Protein AF-0000000087543554 (afdb_homodimer)

InterPro domains:
  IPR032710 NTF2-like domain superfamily [SSF54427] (3-116)
  IPR037401 SnoaL-like domain [PF12680] (12-106)

Radius of gyration: 19.22 Å; Cα contacts (8 Å, |Δi|>4): 537; chains: 2; bounding box: 54×47×34 Å

pLDDT: mean 86.92, std 16.62, range [42.28, 98.75]

Solvent-accessible surface area (backbone atoms only — not comparable to full-atom values): 14407 Å² total; per-residue (Å²): 117,35,71,63,50,46,50,48,52,56,55,57,54,66,57,45,69,89,45,56,72,56,49,64,71,50,33,32,67,73,18,39,39,35,42,85,86,46,78,37,66,25,43,68,51,43,49,53,51,49,44,32,43,43,73,55,40,41,77,76,44,63,46,74,77,44,39,42,42,55,46,95,44,31,32,38,36,32,35,38,40,34,30,24,27,74,88,35,56,83,44,39,79,44,77,44,60,35,37,31,44,38,32,35,81,93,30,31,39,34,39,39,44,26,29,43,57,24,71,64,48,51,58,62,38,82,70,24,68,56,48,50,53,45,46,54,54,58,56,82,116,34,70,63,49,46,49,50,52,54,56,58,55,66,57,45,69,88,46,57,72,56,48,64,71,52,31,32,66,72,18,39,39,34,43,83,87,46,79,39,66,25,45,68,52,43,48,51,50,49,42,31,42,44,73,52,38,39,77,75,42,64,47,74,77,42,39,43,43,56,47,94,44,32,32,38,36,33,36,38,39,33,30,24,27,74,87,34,56,83,42,38,80,43,78,44,61,35,38,32,44,38,32,34,80,93,30,30,38,35,39,40,45,26,29,43,56,24,71,63,48,52,60,62,39,81,70,26,67,56,48,50,52,45,45,54,56,58,58,82

Secondary structure (DSSP, 8-state):
--HHHHHHHHHHHT--GGGGGGHHHHEEEEEEEE-SS-EEESHHHHHHHHHHHHHH-EEEEEEEEEEEEEETTEEEEEEEEEEE-TTSGGG-EEEEEEEEEEEESSSEEEEEEEE-THHHHHTTSTTHHHHHHHHHHHH-/--HHHHHHHHHHHT--GGGGGGHHHHEEEEEEEE-SS-EEESHHHHHHHHHHHHHH-EEEEEEEEEEEEEETTEEEEEEEEEEE-TTSGGG-EEEEEEEEEEEESSSEEEEEEEE-THHHHHTT-TTHHHHHHHHHHHH-

Nearest PDB structures (foldseek):
  3dxo-assembly1_A  TM=6.573E-01  e=1.709E-06  Agrobacterium fabrum str. C58
  3ef8-assembly1_A  TM=7.186E-01  e=4.560E-04  Novosphingobium aromaticivorans DSM 12444
  8pyh-assembly1_A  TM=6.734E-01  e=7.492E-04  Crinalium epipsammum PCC 9333
  1tp6-assembly1_A  TM=6.471E-01  e=3.557E-04  Pseudomonas aeruginosa PAO1
  3fsd-assembly1_A-2  TM=6.210E-01  e=1.679E-03  Rhodospirillum rubrum ATCC 11170

Foldseek 3Di:
DDPVQVVLLVLVQPDALVPLVCLVQAEPQQAFEDEPVDTDGGSVRVSVVRNVVRVFKAPWGKDWPDWADPDVFKTKIWIKIWIFGCLFLVRDIDIKTWMWIFGGDSHTRYIYIYTDCVSRVQGNPVVSVVVVVVVVVVVD/DDPVQVVLLVLVQPDALVPLVCLVQAEPQQAFEDEPVDTDGGSVRVSVVRNVVRVFKAPWGKDWPDWADPDVFKTKIWIKIWIFGCLWLVRDIDIKTWMWIFGGDSHTRYIYIYTDCVSRVQGNPVCSVVVVVVVVVVVD

Sequence (280 aa):
MSAYLQKFAEDFATLTGDNLDALEKLYSEDIIFRDPLHQIRGLTDLRAYFFELYANADDIRYAFASADEVRPGEGYLRWTLQFRHPRLARGQHITLQGCSHLQWRDRVHFHQDYFDAGALLYEHIPVMGGAIRWLKGRLAMSAYLQKFAEDFATLTGDNLDALEKLYSEDIIFRDPLHQIRGLTDLRAYFFELYANADDIRYAFASADEVRPGEGYLRWTLQFRHPRLARGQHITLQGCSHLQWRDRVHFHQDYFDAGALLYEHIPVMGGAIRWLKGRLA

Structure (mmCIF, N/CA/C/O backbone):
data_AF-0000000087543554-model_v1
#
loop_
_entity.id
_entity.type
_entity.pdbx_description
1 polymer 'SnoaL-like domain-containing protein'
#
loop_
_atom_site.group_PDB
_atom_site.id
_atom_site.type_symbol
_atom_site.label_atom_id
_atom_site.label_alt_id
_atom_site.label_comp_id
_atom_site.label_asym_id
_atom_site.label_entity_id
_atom_site.label_seq_id
_atom_site.pdbx_PDB_ins_code
_atom_site.Cartn_x
_atom_site.Cartn_y
_atom_site.Cartn_z
_atom_site.occupancy
_atom_site.B_iso_or_equiv
_atom_site.auth_seq_id
_atom_site.auth_comp_id
_atom_site.auth_asym_id
_atom_site.auth_atom_id
_atom_site.pdbx_PDB_model_num
ATOM 1 N N . MET A 1 1 ? 10.875 -17.734 -3.164 1 63.28 1 MET A N 1
ATOM 2 C CA . MET A 1 1 ? 11.688 -16.656 -2.611 1 63.28 1 MET A CA 1
ATOM 3 C C . MET A 1 1 ? 12.906 -16.375 -3.488 1 63.28 1 MET A C 1
ATOM 5 O O . MET A 1 1 ? 13.562 -17.312 -3.949 1 63.28 1 MET A O 1
ATOM 9 N N . SER A 1 2 ? 12.938 -15.141 -4.066 1 81.19 2 SER A N 1
ATOM 10 C CA . SER A 1 2 ? 14.031 -14.812 -4.973 1 81.19 2 SER A CA 1
ATOM 11 C C . SER A 1 2 ? 15.281 -14.391 -4.199 1 81.19 2 SER A C 1
ATOM 13 O O . SER A 1 2 ? 15.188 -13.625 -3.24 1 81.19 2 SER A O 1
ATOM 15 N N . ALA A 1 3 ? 16.391 -15.039 -4.523 1 89.19 3 ALA A N 1
ATOM 16 C CA . ALA A 1 3 ? 17.688 -14.703 -3.92 1 89.19 3 ALA A CA 1
ATOM 17 C C . ALA A 1 3 ? 18.016 -13.219 -4.109 1 89.19 3 ALA A C 1
ATOM 19 O O . ALA A 1 3 ? 18.547 -12.578 -3.203 1 89.19 3 ALA A O 1
ATOM 20 N N . TYR A 1 4 ? 17.656 -12.734 -5.195 1 94.62 4 TYR A N 1
ATOM 21 C CA . TYR A 1 4 ? 17.938 -11.336 -5.477 1 94.62 4 TYR A CA 1
ATOM 22 C C . TYR A 1 4 ? 17.156 -10.422 -4.547 1 94.62 4 TYR A C 1
ATOM 24 O O . TYR A 1 4 ? 17.734 -9.516 -3.93 1 94.62 4 TYR A O 1
ATOM 32 N N . LEU A 1 5 ? 15.859 -10.609 -4.441 1 95 5 LEU A N 1
ATOM 33 C CA . LEU A 1 5 ? 15.008 -9.758 -3.629 1 95 5 LEU A CA 1
ATOM 34 C C . LEU A 1 5 ? 15.398 -9.836 -2.156 1 95 5 LEU A C 1
ATOM 36 O O . LEU A 1 5 ? 15.328 -8.836 -1.438 1 95 5 LEU A O 1
ATOM 40 N N . GLN A 1 6 ? 15.727 -11.023 -1.75 1 95.38 6 GLN A N 1
ATOM 41 C CA . GLN A 1 6 ? 16.172 -11.18 -0.369 1 95.38 6 GLN A CA 1
ATOM 42 C C . GLN A 1 6 ? 17.422 -10.367 -0.096 1 95.38 6 GLN A C 1
ATOM 44 O O . GLN A 1 6 ? 17.516 -9.672 0.917 1 95.38 6 GLN A O 1
ATOM 49 N N . LYS A 1 7 ? 18.344 -10.453 -1.002 1 96.25 7 LYS A N 1
ATOM 50 C CA . LYS A 1 7 ? 19.578 -9.688 -0.86 1 96.25 7 LYS A CA 1
ATOM 51 C C . LYS A 1 7 ? 19.312 -8.188 -0.936 1 96.25 7 LYS A C 1
ATOM 53 O O . LYS A 1 7 ? 19.891 -7.41 -0.174 1 96.25 7 LYS A O 1
ATOM 58 N N . PHE A 1 8 ? 18.484 -7.824 -1.898 1 97.56 8 PHE A N 1
ATOM 59 C CA . PHE A 1 8 ? 18.094 -6.422 -2.01 1 97.56 8 PHE A CA 1
ATOM 60 C C . PHE A 1 8 ? 17.516 -5.914 -0.694 1 97.56 8 PHE A C 1
ATOM 62 O O . PHE A 1 8 ? 17.922 -4.863 -0.196 1 97.56 8 PHE A O 1
ATOM 69 N N . ALA A 1 9 ? 16.531 -6.672 -0.11 1 97.38 9 ALA A N 1
ATOM 70 C CA . ALA A 1 9 ? 15.883 -6.301 1.141 1 97.38 9 ALA A CA 1
ATOM 71 C C . ALA A 1 9 ? 16.891 -6.172 2.275 1 97.38 9 ALA A C 1
ATOM 73 O O . ALA A 1 9 ? 16.844 -5.219 3.057 1 97.38 9 ALA A O 1
ATOM 74 N N . GLU A 1 10 ? 17.781 -7.094 2.363 1 96.56 10 GLU A N 1
ATOM 75 C CA . GLU A 1 10 ? 18.812 -7.086 3.396 1 96.56 10 GLU A CA 1
ATOM 76 C C . GLU A 1 10 ? 19.719 -5.867 3.26 1 96.56 10 GLU A C 1
ATOM 78 O O . GLU A 1 10 ? 20.016 -5.195 4.246 1 96.56 10 GLU A O 1
ATOM 83 N N . ASP A 1 11 ? 20.203 -5.621 2.033 1 97.12 11 ASP A N 1
ATOM 84 C CA . ASP A 1 11 ? 21.047 -4.465 1.779 1 97.12 11 ASP A CA 1
ATOM 85 C C . ASP A 1 11 ? 20.312 -3.162 2.057 1 97.12 11 ASP A C 1
ATOM 87 O O . ASP A 1 11 ? 20.859 -2.236 2.648 1 97.12 11 ASP A O 1
ATOM 91 N N . PHE A 1 12 ? 19.094 -3.105 1.637 1 97.62 12 PHE A N 1
ATOM 92 C CA . PHE A 1 12 ? 18.281 -1.917 1.859 1 97.62 12 PHE A CA 1
ATOM 93 C C . PHE A 1 12 ? 18.125 -1.643 3.35 1 97.62 12 PHE A C 1
ATOM 95 O O . PHE A 1 12 ? 18.188 -0.491 3.785 1 97.62 12 PHE A O 1
ATOM 102 N N . ALA A 1 13 ? 17.922 -2.666 4.16 1 96.25 13 ALA A N 1
ATOM 103 C CA . ALA A 1 13 ? 17.688 -2.549 5.598 1 96.25 13 ALA A CA 1
ATOM 104 C C . ALA A 1 13 ? 18.938 -2.018 6.309 1 96.25 13 ALA A C 1
ATOM 106 O O . ALA A 1 13 ? 18.859 -1.563 7.453 1 96.25 13 ALA A O 1
ATOM 107 N N . THR A 1 14 ? 20.062 -2.047 5.668 1 95.44 14 THR A N 1
ATOM 108 C CA . THR A 1 14 ? 21.297 -1.594 6.289 1 95.44 14 THR A CA 1
ATOM 109 C C . THR A 1 14 ? 21.609 -0.156 5.883 1 95.44 14 THR A C 1
ATOM 111 O O . THR A 1 14 ? 22.578 0.434 6.371 1 95.44 14 THR A O 1
ATOM 114 N N . LEU A 1 15 ? 20.812 0.355 5.035 1 94.5 15 LEU A N 1
ATOM 115 C CA . LEU A 1 15 ? 21.031 1.728 4.594 1 94.5 15 LEU A CA 1
ATOM 116 C C . LEU A 1 15 ? 20.891 2.701 5.758 1 94.5 15 LEU A C 1
ATOM 118 O O . LEU A 1 15 ? 19.984 2.566 6.582 1 94.5 15 LEU A O 1
ATOM 122 N N . THR A 1 16 ? 21.781 3.643 5.852 1 93.5 16 THR A N 1
ATOM 123 C CA . THR A 1 16 ? 21.766 4.773 6.773 1 93.5 16 THR A CA 1
ATOM 124 C C . THR A 1 16 ? 22.234 6.047 6.074 1 93.5 16 THR A C 1
ATOM 126 O O . THR A 1 16 ? 22.641 6.008 4.914 1 93.5 16 THR A O 1
ATOM 129 N N . GLY A 1 17 ? 22.078 7.137 6.797 1 91.88 17 GLY A N 1
ATOM 130 C CA . GLY A 1 17 ? 22.531 8.398 6.242 1 91.88 17 GLY A CA 1
ATOM 131 C C . GLY A 1 17 ? 24.016 8.406 5.918 1 91.88 17 GLY A C 1
ATOM 132 O O . GLY A 1 17 ? 24.469 9.164 5.055 1 91.88 17 GLY A O 1
ATOM 133 N N . ASP A 1 18 ? 24.812 7.527 6.492 1 93.62 18 ASP A N 1
ATOM 134 C CA . ASP A 1 18 ? 26.266 7.535 6.383 1 93.62 18 ASP A CA 1
ATOM 135 C C . ASP A 1 18 ? 26.734 6.617 5.262 1 93.62 18 ASP A C 1
ATOM 137 O O . ASP A 1 18 ? 27.922 6.574 4.945 1 93.62 18 ASP A O 1
ATOM 141 N N . ASN A 1 19 ? 25.891 5.898 4.691 1 95.88 19 ASN A N 1
ATOM 142 C CA . ASN A 1 19 ? 26.312 4.957 3.666 1 95.88 19 ASN A CA 1
ATOM 143 C C . ASN A 1 19 ? 25.406 5 2.443 1 95.88 19 ASN A C 1
ATOM 145 O O . ASN A 1 19 ? 25.109 3.965 1.846 1 95.88 19 ASN A O 1
ATOM 149 N N . LEU A 1 20 ? 24.953 6.121 2.018 1 95.5 20 LEU A N 1
ATOM 150 C CA . LEU A 1 20 ? 24 6.277 0.929 1 95.5 20 LEU A CA 1
ATOM 151 C C . LEU A 1 20 ? 24.641 5.941 -0.413 1 95.5 20 LEU A C 1
ATOM 153 O O . LEU A 1 20 ? 23.938 5.777 -1.416 1 95.5 20 LEU A O 1
ATOM 157 N N . ASP A 1 21 ? 25.938 5.824 -0.48 1 95.19 21 ASP A N 1
ATOM 158 C CA . ASP A 1 21 ? 26.594 5.363 -1.694 1 95.19 21 ASP A CA 1
ATOM 159 C C . ASP A 1 21 ? 26.141 3.963 -2.08 1 95.19 21 ASP A C 1
ATOM 161 O O . ASP A 1 21 ? 26.203 3.58 -3.25 1 95.19 21 ASP A O 1
ATOM 165 N N . ALA A 1 22 ? 25.703 3.248 -1.084 1 96.19 22 ALA A N 1
ATOM 166 C CA . ALA A 1 22 ? 25.203 1.896 -1.32 1 96.19 22 ALA A CA 1
ATOM 167 C C . ALA A 1 22 ? 24 1.911 -2.258 1 96.19 22 ALA A C 1
ATOM 169 O O . ALA A 1 22 ? 23.672 0.889 -2.859 1 96.19 22 ALA A O 1
ATOM 170 N N . LEU A 1 23 ? 23.281 3.045 -2.426 1 97.56 23 LEU A N 1
ATOM 171 C CA . LEU A 1 23 ? 22.141 3.17 -3.328 1 97.56 23 LEU A CA 1
ATOM 172 C C . LEU A 1 23 ? 22.547 2.846 -4.762 1 97.56 23 LEU A C 1
ATOM 174 O O . LEU A 1 23 ? 21.75 2.322 -5.535 1 97.56 23 LEU A O 1
ATOM 178 N N . GLU A 1 24 ? 23.781 3.117 -5.086 1 96.81 24 GLU A N 1
ATOM 179 C CA . GLU A 1 24 ? 24.281 2.873 -6.434 1 96.81 24 GLU A CA 1
ATOM 180 C C . GLU A 1 24 ? 24.328 1.379 -6.746 1 96.81 24 GLU A C 1
ATOM 182 O O . GLU A 1 24 ? 24.266 0.978 -7.906 1 96.81 24 GLU A O 1
ATOM 187 N N . LYS A 1 25 ? 24.469 0.597 -5.75 1 97 25 LYS A N 1
ATOM 188 C CA . LYS A 1 25 ? 24.5 -0.854 -5.918 1 97 25 LYS A CA 1
ATOM 189 C C . LYS A 1 25 ? 23.078 -1.419 -5.992 1 97 25 LYS A C 1
ATOM 191 O O . LYS A 1 25 ? 22.859 -2.479 -6.582 1 97 25 LYS A O 1
ATOM 196 N N . LEU A 1 26 ? 22.172 -0.728 -5.453 1 98 26 LEU A N 1
ATOM 197 C CA . LEU A 1 26 ? 20.797 -1.21 -5.348 1 98 26 LEU A CA 1
ATOM 198 C C . LEU A 1 26 ? 19.984 -0.773 -6.551 1 98 26 LEU A C 1
ATOM 200 O O . LEU A 1 26 ? 19.156 -1.539 -7.055 1 98 26 LEU A O 1
ATOM 204 N N . TYR A 1 27 ? 20.266 0.452 -7.031 1 98.62 27 TYR A N 1
ATOM 205 C CA . TYR A 1 27 ? 19.406 1.053 -8.031 1 98.62 27 TYR A CA 1
ATOM 206 C C . TYR A 1 27 ? 20.188 1.422 -9.289 1 98.62 27 TYR A C 1
ATOM 208 O O . TYR A 1 27 ? 21.359 1.783 -9.211 1 98.62 27 TYR A O 1
ATOM 216 N N . SER A 1 28 ? 19.484 1.345 -10.414 1 98.31 28 SER A N 1
ATOM 217 C CA . SER A 1 28 ? 20.047 1.841 -11.664 1 98.31 28 SER A CA 1
ATOM 218 C C . SER A 1 28 ? 20 3.365 -11.719 1 98.31 28 SER A C 1
ATOM 220 O O . SER A 1 28 ? 19.266 4 -10.977 1 98.31 28 SER A O 1
ATOM 222 N N . GLU A 1 29 ? 20.672 3.939 -12.656 1 97.69 29 GLU A N 1
ATOM 223 C CA . GLU A 1 29 ? 20.766 5.391 -12.797 1 97.69 29 GLU A CA 1
ATOM 224 C C . GLU A 1 29 ? 19.422 5.996 -13.18 1 97.69 29 GLU A C 1
ATOM 226 O O .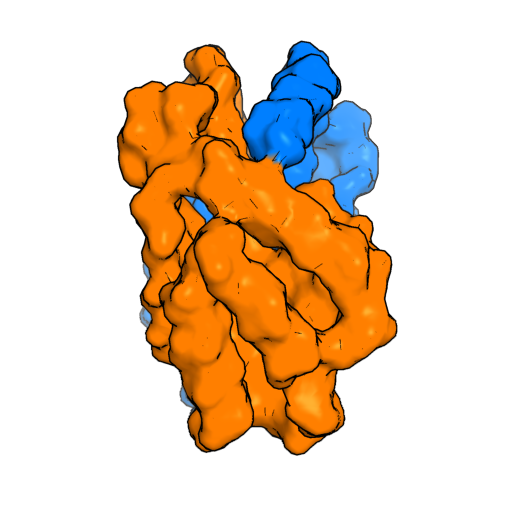 GLU A 1 29 ? 19.109 7.125 -12.789 1 97.69 29 GLU A O 1
ATOM 231 N N . ASP A 1 30 ? 18.641 5.211 -13.898 1 97.81 30 ASP A N 1
ATOM 232 C CA . ASP A 1 30 ? 17.375 5.715 -14.414 1 97.81 30 ASP A CA 1
ATOM 233 C C . ASP A 1 30 ? 16.219 5.277 -13.523 1 97.81 30 ASP A C 1
ATOM 235 O O . ASP A 1 30 ? 15.086 5.141 -14 1 97.81 30 ASP A O 1
ATOM 239 N N . ILE A 1 31 ? 16.453 5.008 -12.266 1 98.62 31 ILE A N 1
ATOM 240 C CA . ILE A 1 31 ? 15.445 4.535 -11.32 1 98.62 31 ILE A CA 1
ATOM 241 C C . ILE A 1 31 ? 14.258 5.496 -11.297 1 98.62 31 ILE A C 1
ATOM 243 O O . ILE A 1 31 ? 14.438 6.715 -11.32 1 98.62 31 ILE A O 1
ATOM 247 N N . ILE A 1 32 ? 13.109 4.953 -11.406 1 98.75 32 ILE A N 1
ATOM 248 C CA . ILE A 1 32 ? 11.867 5.645 -11.078 1 98.75 32 ILE A CA 1
ATOM 249 C C . ILE A 1 32 ? 11.344 5.152 -9.734 1 98.75 32 ILE A C 1
ATOM 251 O O . ILE A 1 32 ? 10.992 3.979 -9.586 1 98.75 32 ILE A O 1
ATOM 255 N N . PHE A 1 33 ? 11.328 6.047 -8.727 1 98.44 33 PHE A N 1
ATOM 256 C CA . PHE A 1 33 ? 10.875 5.742 -7.379 1 98.44 33 PHE A CA 1
ATOM 257 C C . PHE A 1 33 ? 9.602 6.504 -7.051 1 98.44 33 PHE A C 1
ATOM 259 O O . PHE A 1 33 ? 9.539 7.727 -7.215 1 98.44 33 PHE A O 1
ATOM 266 N N . ARG A 1 34 ? 8.594 5.688 -6.594 1 97.69 34 ARG A N 1
ATOM 267 C CA . ARG A 1 34 ? 7.328 6.312 -6.23 1 97.69 34 ARG A CA 1
ATOM 268 C C . ARG A 1 34 ? 6.859 5.844 -4.855 1 97.69 34 ARG A C 1
ATOM 270 O O . ARG A 1 34 ? 6.977 4.66 -4.527 1 97.69 34 ARG A O 1
ATOM 277 N N . ASP A 1 35 ? 6.461 6.758 -4.066 1 94.25 35 ASP A N 1
ATOM 278 C CA . ASP A 1 35 ? 5.715 6.469 -2.848 1 94.25 35 ASP A CA 1
ATOM 279 C C . ASP A 1 35 ? 4.496 7.383 -2.721 1 94.25 35 ASP A C 1
ATOM 281 O O . ASP A 1 35 ? 4.227 8.195 -3.609 1 94.25 35 ASP A O 1
ATOM 285 N N . PRO A 1 36 ? 3.654 7.207 -1.747 1 89.88 36 PRO A N 1
ATOM 286 C CA . PRO A 1 36 ? 2.416 7.988 -1.689 1 89.88 36 PRO A CA 1
ATOM 287 C C . PRO A 1 36 ? 2.668 9.492 -1.708 1 89.88 36 PRO A C 1
ATOM 289 O O . PRO A 1 36 ? 1.815 10.258 -2.166 1 89.88 36 PRO A O 1
ATOM 292 N N . LEU A 1 37 ? 3.84 9.922 -1.406 1 85.19 37 LEU A N 1
ATOM 293 C CA . LEU A 1 37 ? 4.07 11.352 -1.198 1 85.19 37 LEU A CA 1
ATOM 294 C C . LEU A 1 37 ? 5.066 11.891 -2.217 1 85.19 37 LEU A C 1
ATOM 296 O O . LEU A 1 37 ? 5.168 13.109 -2.408 1 85.19 37 LEU A O 1
ATOM 300 N N . HIS A 1 38 ? 5.746 10.977 -2.875 1 90.94 38 HIS A N 1
ATOM 301 C CA . HIS A 1 38 ? 6.844 11.438 -3.721 1 90.94 38 HIS A CA 1
ATOM 302 C C . HIS A 1 38 ? 6.91 10.641 -5.02 1 90.94 38 HIS A C 1
ATOM 304 O O . HIS A 1 38 ? 6.543 9.461 -5.051 1 90.94 38 HIS A O 1
ATOM 310 N N . GLN A 1 39 ? 7.301 11.312 -6.043 1 95.62 39 GLN A N 1
ATOM 311 C CA . GLN A 1 39 ? 7.777 10.734 -7.293 1 95.62 39 GLN A CA 1
ATOM 312 C C . GLN A 1 39 ? 9.172 11.242 -7.641 1 95.62 39 GLN A C 1
ATOM 314 O O . GLN A 1 39 ? 9.367 12.445 -7.852 1 95.62 39 GLN A O 1
ATOM 319 N N . ILE A 1 40 ? 10.125 10.32 -7.68 1 97.69 40 ILE A N 1
ATOM 320 C CA . ILE A 1 40 ? 11.531 10.672 -7.832 1 97.69 40 ILE A CA 1
ATOM 321 C C . ILE A 1 40 ? 12.109 9.961 -9.055 1 97.69 40 ILE A C 1
ATOM 323 O O . ILE A 1 40 ? 11.883 8.766 -9.25 1 97.69 40 ILE A O 1
ATOM 327 N N . ARG A 1 41 ? 12.789 10.758 -9.844 1 98.25 41 ARG A N 1
ATOM 328 C CA . ARG A 1 41 ? 13.43 10.195 -11.023 1 98.25 41 ARG A CA 1
ATOM 329 C C . ARG A 1 41 ? 14.945 10.383 -10.969 1 98.25 41 ARG A C 1
ATOM 331 O O . ARG A 1 41 ? 15.43 11.5 -10.789 1 98.25 41 ARG A O 1
ATOM 338 N N . GLY A 1 42 ? 15.57 9.234 -11.156 1 98.38 42 GLY A N 1
ATOM 339 C CA . GLY A 1 42 ? 17.031 9.289 -11.219 1 98.38 42 GLY A CA 1
ATOM 340 C C . GLY A 1 42 ? 17.688 9.055 -9.875 1 98.38 42 GLY A C 1
ATOM 341 O O . GLY A 1 42 ? 17.141 9.406 -8.836 1 98.38 42 GLY A O 1
ATOM 342 N N . LEU A 1 43 ? 18.922 8.484 -9.992 1 98.19 43 LEU A N 1
ATOM 343 C CA . LEU A 1 43 ? 19.641 8.086 -8.789 1 98.19 43 LEU A CA 1
ATOM 344 C C . LEU A 1 43 ? 20.078 9.305 -7.98 1 98.19 43 LEU A C 1
ATOM 346 O O . LEU A 1 43 ? 20.078 9.266 -6.75 1 98.19 43 LEU A O 1
ATOM 350 N N . THR A 1 44 ? 20.406 10.375 -8.57 1 98 44 THR A N 1
ATOM 351 C CA . THR A 1 44 ? 20.844 11.586 -7.891 1 98 44 THR A CA 1
ATOM 352 C C . THR A 1 44 ? 19.734 12.133 -7 1 98 44 THR A C 1
ATOM 354 O O . THR A 1 44 ? 19.953 12.391 -5.812 1 98 44 THR A O 1
ATOM 357 N N . ASP A 1 45 ? 18.578 12.234 -7.555 1 98 45 ASP A N 1
ATOM 358 C CA . ASP A 1 45 ? 17.453 12.758 -6.793 1 98 45 ASP A CA 1
ATOM 359 C C . ASP A 1 45 ? 17.031 11.773 -5.699 1 98 45 ASP A C 1
ATOM 361 O O . ASP A 1 45 ? 16.594 12.188 -4.621 1 98 45 ASP A O 1
ATOM 365 N N . LEU A 1 46 ? 17.156 10.5 -6.008 1 98 46 LEU A N 1
ATOM 366 C CA . LEU A 1 46 ? 16.844 9.5 -5 1 98 46 LEU A CA 1
ATOM 367 C C . LEU A 1 46 ? 17.781 9.602 -3.809 1 98 46 LEU A C 1
ATOM 369 O O . LEU A 1 46 ? 17.359 9.516 -2.656 1 98 46 LEU A O 1
ATOM 373 N N . ARG A 1 47 ? 19 9.797 -4.129 1 97.38 47 ARG A N 1
ATOM 374 C CA . ARG A 1 47 ? 19.984 9.969 -3.064 1 97.38 47 ARG A CA 1
ATOM 375 C C . ARG A 1 47 ? 19.656 11.18 -2.199 1 97.38 47 ARG A C 1
ATOM 377 O O . ARG A 1 47 ? 19.734 11.109 -0.971 1 97.38 47 ARG A O 1
ATOM 384 N N . ALA A 1 48 ? 19.297 12.242 -2.83 1 96.62 48 ALA A N 1
ATOM 385 C CA . ALA A 1 48 ? 18.922 13.453 -2.098 1 96.62 48 ALA A CA 1
ATOM 386 C C . ALA A 1 48 ? 17.719 13.195 -1.2 1 96.62 48 ALA A C 1
ATOM 388 O O . ALA A 1 48 ? 17.672 13.672 -0.065 1 96.62 48 ALA A O 1
ATOM 389 N N . TYR A 1 49 ? 16.828 12.484 -1.707 1 95.81 49 TYR A N 1
ATOM 390 C CA . TYR A 1 49 ? 15.617 12.133 -0.956 1 95.81 49 TYR A CA 1
ATOM 391 C C . TYR A 1 49 ? 15.969 11.336 0.292 1 95.81 49 TYR A C 1
ATOM 393 O O . TYR A 1 49 ? 15.516 11.656 1.393 1 95.81 49 TYR A O 1
ATOM 401 N N . PHE A 1 50 ? 16.781 10.289 0.132 1 96.19 50 PHE A N 1
ATOM 402 C CA . PHE A 1 50 ? 17.141 9.461 1.272 1 96.19 50 PHE A CA 1
ATOM 403 C C . PHE A 1 50 ? 18.016 10.234 2.248 1 96.19 50 PHE A C 1
ATOM 405 O O . PHE A 1 50 ? 17.938 10.023 3.461 1 96.19 50 PHE A O 1
ATOM 412 N N . PHE A 1 51 ? 18.797 11.094 1.716 1 95.31 51 PHE A N 1
ATOM 413 C CA . PHE A 1 51 ? 19.609 11.945 2.578 1 95.31 51 PHE A CA 1
ATOM 414 C C . PHE A 1 51 ? 18.719 12.773 3.508 1 95.31 51 PHE A C 1
ATOM 416 O O . PHE A 1 51 ? 18.969 12.82 4.715 1 95.31 51 PHE A O 1
ATOM 423 N N . GLU A 1 52 ? 17.75 13.391 2.973 1 92.69 52 GLU A N 1
ATOM 424 C CA . GLU A 1 52 ? 16.828 14.195 3.768 1 92.69 52 GLU A CA 1
ATOM 425 C C . GLU A 1 52 ? 16.062 13.328 4.766 1 92.69 52 GLU A C 1
ATOM 427 O O . GLU A 1 52 ? 15.852 13.727 5.91 1 92.69 52 GLU A O 1
ATOM 432 N N . LEU A 1 53 ? 15.672 12.148 4.297 1 91 53 LEU A N 1
ATOM 433 C CA . LEU A 1 53 ? 14.938 11.227 5.152 1 91 53 LEU A CA 1
ATOM 434 C C . LEU A 1 53 ? 15.75 10.867 6.391 1 91 53 LEU A C 1
ATOM 436 O O . LEU A 1 53 ? 15.258 10.984 7.516 1 91 53 LEU A O 1
ATOM 440 N N . TYR A 1 54 ? 16.984 10.539 6.203 1 93.06 54 TYR A N 1
ATOM 441 C CA . TYR A 1 54 ? 17.828 10.086 7.301 1 93.06 54 TYR A CA 1
ATOM 442 C C . TYR A 1 54 ? 18.297 11.266 8.148 1 93.06 54 TYR A C 1
ATOM 444 O O . TYR A 1 54 ? 18.672 11.094 9.312 1 93.06 54 TYR A O 1
ATOM 452 N N . ALA A 1 55 ? 18.297 12.438 7.566 1 91.31 55 ALA A N 1
ATOM 453 C CA . ALA A 1 55 ? 18.656 13.641 8.312 1 91.31 55 ALA A CA 1
ATOM 454 C C . ALA A 1 55 ? 17.547 14.047 9.273 1 91.31 55 ALA A C 1
ATOM 456 O O . ALA A 1 55 ? 17.812 14.625 10.328 1 91.31 55 ALA A O 1
ATOM 457 N N . ASN A 1 56 ? 16.359 13.711 8.945 1 88 56 ASN A N 1
ATOM 458 C CA . ASN A 1 56 ? 15.227 14.258 9.68 1 88 56 ASN A CA 1
ATOM 459 C C . ASN A 1 56 ? 14.562 13.211 10.562 1 88 56 ASN A C 1
ATOM 461 O O . ASN A 1 56 ? 13.812 13.547 11.484 1 88 56 ASN A O 1
ATOM 465 N N . ALA A 1 57 ? 14.781 11.961 10.281 1 88.06 57 ALA A N 1
ATOM 466 C CA . ALA A 1 57 ? 14.172 10.875 11.047 1 88.06 57 ALA A CA 1
ATOM 467 C C . ALA A 1 57 ? 15.219 10.117 11.844 1 88.06 57 ALA A C 1
ATOM 469 O O . ALA A 1 57 ? 16.359 9.984 11.414 1 88.06 57 ALA A O 1
ATOM 470 N N . ASP A 1 58 ? 14.727 9.617 12.977 1 90.94 58 ASP A N 1
ATOM 471 C CA . ASP A 1 58 ? 15.617 8.867 13.859 1 90.94 58 ASP A CA 1
ATOM 472 C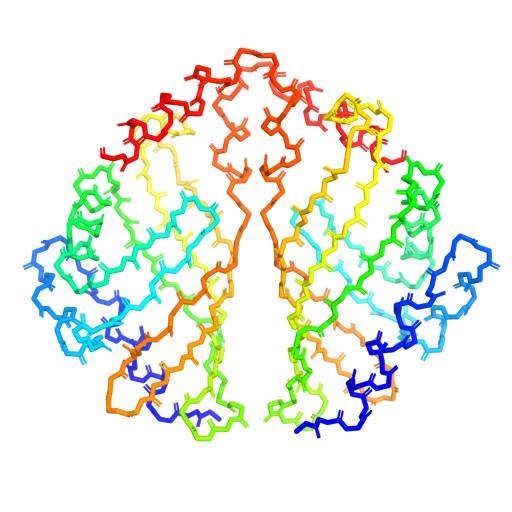 C . ASP A 1 58 ? 15.164 7.418 14 1 90.94 58 ASP A C 1
ATOM 474 O O . ASP A 1 58 ? 13.984 7.109 13.836 1 90.94 58 ASP A O 1
ATOM 478 N N . ASP A 1 59 ? 16.156 6.512 14.219 1 93.31 59 ASP A N 1
ATOM 479 C CA . ASP A 1 59 ? 15.906 5.117 14.57 1 93.31 59 ASP A CA 1
ATOM 480 C C . ASP A 1 59 ? 15.094 4.414 13.484 1 93.31 59 ASP A C 1
ATOM 482 O O . ASP A 1 59 ? 14.109 3.727 13.781 1 93.31 59 ASP A O 1
ATOM 486 N N . ILE A 1 60 ? 15.469 4.688 12.281 1 94.69 60 ILE A N 1
ATOM 487 C CA . ILE A 1 60 ? 14.789 4.059 11.148 1 94.69 60 ILE A CA 1
ATOM 488 C C . ILE A 1 60 ? 15.148 2.578 11.086 1 94.69 60 ILE A C 1
ATOM 490 O O . ILE A 1 60 ? 16.328 2.227 10.992 1 94.69 60 ILE A O 1
ATOM 494 N N . ARG A 1 61 ? 14.148 1.729 11.148 1 95.81 61 ARG A N 1
ATOM 495 C CA . ARG A 1 61 ? 14.352 0.284 11.094 1 95.81 61 ARG A CA 1
ATOM 496 C C . ARG A 1 61 ? 13.328 -0.38 10.18 1 95.81 61 ARG A C 1
ATOM 498 O O . ARG A 1 61 ? 12.125 -0.143 10.312 1 95.81 61 ARG A O 1
ATOM 505 N N . TYR A 1 62 ? 13.852 -1.22 9.297 1 96.56 62 TYR A N 1
ATOM 506 C CA . TYR A 1 62 ? 12.992 -1.992 8.398 1 96.56 62 TYR A CA 1
ATOM 507 C C . TYR A 1 62 ? 12.938 -3.453 8.828 1 96.56 62 TYR A C 1
ATOM 509 O O . TYR A 1 62 ? 13.969 -4.055 9.133 1 96.56 62 TYR A O 1
ATOM 517 N N . ALA A 1 63 ? 11.812 -3.994 8.906 1 96.44 63 ALA A N 1
ATOM 518 C CA . ALA A 1 63 ? 11.602 -5.438 9.008 1 96.44 63 ALA A CA 1
ATOM 519 C C . ALA A 1 63 ? 10.836 -5.973 7.805 1 96.44 63 ALA A C 1
ATOM 521 O O . ALA A 1 63 ? 9.688 -5.586 7.566 1 96.44 63 ALA A O 1
ATOM 522 N N . PHE A 1 64 ? 11.453 -6.855 7.043 1 96.81 64 PHE A N 1
ATOM 523 C CA . PHE A 1 64 ? 10.82 -7.402 5.848 1 96.81 64 PHE A CA 1
ATOM 524 C C . PHE A 1 64 ? 10.102 -8.703 6.168 1 96.81 64 PHE A C 1
ATOM 526 O O . PHE A 1 64 ? 10.703 -9.641 6.703 1 96.81 64 PHE A O 1
ATOM 533 N N . ALA A 1 65 ? 8.898 -8.734 5.891 1 95.19 65 ALA A N 1
ATOM 534 C CA . ALA A 1 65 ? 8.062 -9.906 6.156 1 95.19 65 ALA A CA 1
ATOM 535 C C . ALA A 1 65 ? 8.133 -10.906 5.008 1 95.19 65 ALA A C 1
ATOM 537 O O . ALA A 1 65 ? 7.992 -12.109 5.215 1 95.19 65 ALA A O 1
ATOM 538 N N . SER A 1 66 ? 8.281 -10.391 3.814 1 95.38 66 SER A N 1
ATOM 539 C CA . SER A 1 66 ? 8.367 -11.289 2.662 1 95.38 66 SER A CA 1
ATOM 540 C C . SER A 1 66 ? 9.07 -10.609 1.49 1 95.38 66 SER A C 1
ATOM 542 O O . SER A 1 66 ? 9.047 -9.391 1.362 1 95.38 66 SER A O 1
ATOM 544 N N . ALA A 1 67 ? 9.734 -11.414 0.721 1 96.56 67 ALA A N 1
ATOM 545 C CA . ALA A 1 67 ? 10.352 -11.07 -0.56 1 96.56 67 ALA A CA 1
ATOM 546 C C . ALA A 1 67 ? 9.922 -12.047 -1.65 1 96.56 67 ALA A C 1
ATOM 548 O O . ALA A 1 67 ? 10.469 -13.148 -1.763 1 96.56 67 ALA A O 1
ATOM 549 N N . ASP A 1 68 ? 8.992 -11.57 -2.438 1 96.25 68 ASP A N 1
ATOM 550 C CA . ASP A 1 68 ? 8.312 -12.484 -3.344 1 96.25 68 ASP A CA 1
ATOM 551 C C . ASP A 1 68 ? 8.578 -12.117 -4.801 1 96.25 68 ASP A C 1
ATOM 553 O O . ASP A 1 68 ? 8.109 -11.086 -5.281 1 96.25 68 ASP A O 1
ATOM 557 N N . GLU A 1 69 ? 9.281 -12.953 -5.449 1 95.44 69 GLU A N 1
ATOM 558 C CA . GLU A 1 69 ? 9.469 -12.766 -6.883 1 95.44 69 GLU A CA 1
ATOM 559 C C . GLU A 1 69 ? 8.336 -13.406 -7.68 1 95.44 69 GLU A C 1
ATOM 561 O O . GLU A 1 69 ? 7.98 -14.562 -7.445 1 95.44 69 GLU A O 1
ATOM 566 N N . VAL A 1 70 ? 7.758 -12.633 -8.562 1 93.81 70 VAL A N 1
ATOM 567 C CA . VAL A 1 70 ? 6.633 -13.133 -9.352 1 93.81 70 VAL A CA 1
ATOM 568 C C . VAL A 1 70 ? 7.141 -13.68 -10.68 1 93.81 70 VAL A C 1
ATOM 570 O O . VAL A 1 70 ? 6.621 -14.68 -11.188 1 93.81 70 VAL A O 1
ATOM 573 N N . ARG A 1 71 ? 8.062 -13.031 -11.289 1 92.38 71 ARG A N 1
ATOM 574 C CA . ARG A 1 71 ? 8.789 -13.398 -12.5 1 92.38 71 ARG A CA 1
ATOM 575 C C . ARG A 1 71 ? 10.188 -12.797 -12.5 1 92.38 71 ARG A C 1
ATOM 577 O O . ARG A 1 71 ? 10.492 -11.914 -11.695 1 92.38 71 ARG A O 1
ATOM 584 N N . PRO A 1 72 ? 11 -13.383 -13.328 1 93.31 72 PRO A N 1
ATOM 585 C CA . PRO A 1 72 ? 12.352 -12.828 -13.328 1 93.31 72 PRO A CA 1
ATOM 586 C C . PRO A 1 72 ? 12.367 -11.305 -13.5 1 93.31 72 PRO A C 1
ATOM 588 O O . PRO A 1 72 ? 11.828 -10.789 -14.477 1 93.31 72 PRO A O 1
ATOM 591 N N . GLY A 1 73 ? 12.844 -10.602 -12.539 1 96.25 73 GLY A N 1
ATOM 592 C CA . GLY A 1 73 ? 13.023 -9.164 -12.641 1 96.25 73 GLY A CA 1
ATOM 593 C C . GLY A 1 73 ? 11.836 -8.383 -12.102 1 96.25 73 GLY A C 1
ATOM 594 O O . GLY A 1 73 ? 11.727 -7.172 -12.336 1 96.25 73 GLY A O 1
ATOM 595 N N . GLU A 1 74 ? 10.93 -9.008 -11.539 1 97 74 GLU A N 1
ATOM 596 C CA . GLU A 1 74 ? 9.766 -8.344 -10.953 1 97 74 GLU A CA 1
ATOM 597 C C . GLU A 1 74 ? 9.312 -9.047 -9.68 1 97 74 GLU A C 1
ATOM 599 O O . GLU A 1 74 ? 9.242 -10.273 -9.625 1 97 74 GLU A O 1
ATOM 604 N N . GLY A 1 75 ? 9.047 -8.219 -8.617 1 97.31 75 GLY A N 1
ATOM 605 C CA . GLY A 1 75 ? 8.633 -8.828 -7.359 1 97.31 75 GLY A CA 1
ATOM 606 C C . GLY A 1 75 ? 8.078 -7.828 -6.367 1 97.31 75 GLY A C 1
ATOM 607 O O . GLY A 1 75 ? 7.879 -6.656 -6.695 1 97.31 75 GLY A O 1
ATOM 608 N N . TYR A 1 76 ? 7.738 -8.383 -5.234 1 98.12 76 TYR A N 1
ATOM 609 C CA . TYR A 1 76 ? 7.102 -7.613 -4.172 1 98.12 76 TYR A CA 1
ATOM 610 C C . TYR A 1 76 ? 7.82 -7.82 -2.842 1 98.12 76 TYR A C 1
ATOM 612 O O . TYR A 1 76 ? 8.281 -8.922 -2.543 1 98.12 76 TYR A O 1
ATOM 620 N N . LEU A 1 77 ? 7.918 -6.781 -2.074 1 98.12 77 LEU A N 1
ATOM 621 C CA . LEU A 1 77 ? 8.398 -6.816 -0.696 1 98.12 77 LEU A CA 1
ATOM 622 C C . LEU A 1 77 ? 7.312 -6.348 0.27 1 98.12 77 LEU A C 1
ATOM 624 O O . LEU A 1 77 ? 6.68 -5.316 0.046 1 98.12 77 LEU A O 1
ATOM 628 N 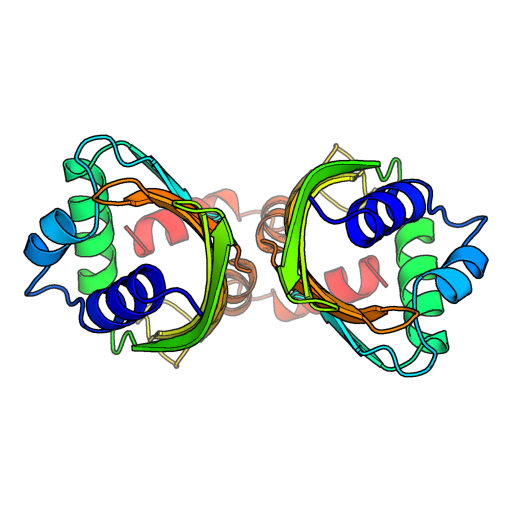N . ARG A 1 78 ? 7.043 -7.102 1.222 1 98 78 ARG A N 1
ATOM 629 C CA . ARG A 1 78 ? 6.211 -6.641 2.33 1 98 78 ARG A CA 1
ATOM 630 C C . ARG A 1 78 ? 7.062 -6.32 3.555 1 98 78 ARG A C 1
ATOM 632 O O . ARG A 1 78 ? 7.965 -7.082 3.908 1 98 78 ARG A O 1
ATOM 639 N N . TRP A 1 79 ? 6.727 -5.18 4.164 1 97.81 79 TRP A N 1
ATOM 640 C CA . TRP A 1 79 ? 7.637 -4.711 5.203 1 97.81 79 TRP A CA 1
ATOM 641 C C . TRP A 1 79 ? 6.891 -3.881 6.246 1 97.81 79 TRP A C 1
ATOM 643 O O . TRP A 1 79 ? 5.77 -3.436 6.004 1 97.81 79 TRP A O 1
ATOM 653 N N . THR A 1 80 ? 7.52 -3.762 7.391 1 96.5 80 THR A N 1
ATOM 654 C CA . THR A 1 80 ? 7.188 -2.807 8.438 1 96.5 80 THR A CA 1
ATOM 655 C C . THR A 1 80 ? 8.344 -1.847 8.688 1 96.5 80 THR A C 1
ATOM 657 O O . THR A 1 80 ? 9.508 -2.266 8.742 1 96.5 80 THR A O 1
ATOM 660 N N . LEU A 1 81 ? 8.047 -0.61 8.703 1 95.25 81 LEU A N 1
ATOM 661 C CA . LEU A 1 81 ? 9.016 0.443 8.984 1 95.25 81 LEU A CA 1
ATOM 662 C C . LEU A 1 81 ? 8.719 1.109 10.328 1 95.25 81 LEU A C 1
ATOM 664 O O . LEU A 1 81 ? 7.574 1.479 10.602 1 95.25 81 LEU A O 1
ATOM 668 N N . GLN A 1 82 ? 9.68 1.181 11.125 1 94 82 GLN A N 1
ATOM 669 C CA . GLN A 1 82 ? 9.594 1.922 12.375 1 94 82 GLN A CA 1
ATOM 670 C C . GLN A 1 82 ? 10.594 3.074 12.398 1 94 82 GLN A C 1
ATOM 672 O O . GLN A 1 82 ? 11.742 2.916 11.984 1 94 82 GLN A O 1
ATOM 677 N N . PHE A 1 83 ? 10.148 4.195 12.883 1 91.88 83 PHE A N 1
ATOM 678 C CA . PHE A 1 83 ? 11.039 5.344 12.977 1 91.88 83 PHE A CA 1
ATOM 679 C C . PHE A 1 83 ? 10.484 6.375 13.953 1 91.88 83 PHE A C 1
ATOM 681 O O . PHE A 1 83 ? 9.375 6.215 14.477 1 91.88 83 PHE A O 1
ATOM 688 N N . ARG A 1 84 ? 11.312 7.355 14.297 1 89.5 84 ARG A N 1
ATOM 689 C CA . ARG A 1 84 ? 10.914 8.5 15.109 1 89.5 84 ARG A CA 1
ATOM 690 C C . ARG A 1 84 ? 11.172 9.812 14.375 1 89.5 84 ARG A C 1
ATOM 692 O O . ARG A 1 84 ? 12.125 9.914 13.594 1 89.5 84 ARG A O 1
ATOM 699 N N . HIS A 1 85 ? 10.328 10.672 14.531 1 82.38 85 HIS A N 1
ATOM 700 C CA . HIS A 1 85 ? 10.477 12.023 14 1 82.38 85 HIS A CA 1
ATOM 701 C C . HIS A 1 85 ? 10.125 13.07 15.047 1 82.38 85 HIS A C 1
ATOM 703 O O . HIS A 1 85 ? 9.062 13 15.672 1 82.38 85 HIS A O 1
ATOM 709 N N . PRO A 1 86 ? 10.984 14 15.25 1 77.12 86 PRO A N 1
ATOM 710 C CA . PRO A 1 86 ? 10.797 14.977 16.328 1 77.12 86 PRO A CA 1
ATOM 711 C C . PRO A 1 86 ? 9.492 15.766 16.188 1 77.12 86 PRO A C 1
ATOM 713 O O . PRO A 1 86 ? 8.891 16.156 17.188 1 77.12 86 PRO A O 1
ATOM 716 N N . ARG A 1 87 ? 9.031 15.984 15 1 74 87 ARG A N 1
ATOM 717 C CA . ARG A 1 87 ? 7.863 16.828 14.773 1 74 87 ARG A CA 1
ATOM 718 C C . ARG A 1 87 ? 6.598 15.992 14.617 1 74 87 ARG A C 1
ATOM 720 O O . ARG A 1 87 ? 5.5 16.531 14.461 1 74 87 ARG A O 1
ATOM 727 N N . LEU A 1 88 ? 6.852 14.711 14.617 1 69.62 88 LEU A N 1
ATOM 728 C CA . LEU A 1 88 ? 5.703 13.828 14.43 1 69.62 88 LEU A CA 1
ATOM 729 C C . LEU A 1 88 ? 5.461 12.992 15.68 1 69.62 88 LEU A C 1
ATOM 731 O O . LEU A 1 88 ? 6.41 12.531 16.328 1 69.62 88 LEU A O 1
ATOM 735 N N . ALA A 1 89 ? 4.148 12.75 16 1 71.81 89 ALA A N 1
ATOM 736 C CA . ALA A 1 89 ? 3.717 11.883 17.094 1 71.81 89 ALA A CA 1
ATOM 737 C C . ALA A 1 89 ? 4.453 12.219 18.375 1 71.81 89 ALA A C 1
ATOM 739 O O . ALA A 1 89 ? 4.84 11.32 19.141 1 71.81 89 ALA A O 1
ATOM 740 N N . ARG A 1 90 ? 4.684 13.469 18.469 1 73.38 90 ARG A N 1
ATOM 741 C CA . ARG A 1 90 ? 5.336 13.953 19.688 1 73.38 90 ARG A CA 1
ATOM 742 C C . ARG A 1 90 ? 6.676 13.266 19.906 1 73.38 90 ARG A C 1
ATOM 744 O O . ARG A 1 90 ? 7.039 12.945 21.047 1 73.38 90 ARG A O 1
ATOM 751 N N . GLY A 1 91 ? 7.27 12.812 18.859 1 76.44 91 GLY A N 1
ATOM 752 C CA . GLY A 1 91 ? 8.602 12.227 18.938 1 76.44 91 GLY A CA 1
ATOM 753 C C . GLY A 1 91 ? 8.578 10.734 19.234 1 76.44 91 GLY A C 1
ATOM 754 O O . GLY A 1 91 ? 9.633 10.125 19.406 1 76.44 91 GLY A O 1
ATOM 755 N N . GLN A 1 92 ? 7.383 10.164 19.344 1 81.69 92 GLN A N 1
ATOM 756 C CA . GLN A 1 92 ? 7.262 8.734 19.594 1 81.69 92 GLN A CA 1
ATOM 757 C C . GLN A 1 92 ? 7.457 7.922 18.312 1 81.69 92 GLN A C 1
ATOM 759 O O . GLN A 1 92 ? 7.473 8.477 17.219 1 81.69 92 GLN A O 1
ATOM 764 N N . HIS A 1 93 ? 7.645 6.594 18.547 1 87.69 93 HIS A N 1
ATOM 765 C CA . HIS A 1 93 ? 7.844 5.711 17.406 1 87.69 93 HIS A CA 1
ATOM 766 C C . HIS A 1 93 ? 6.582 5.613 16.562 1 87.69 93 HIS A C 1
ATOM 768 O O . HIS A 1 93 ? 5.477 5.496 17.094 1 87.69 93 HIS A O 1
ATOM 774 N N . ILE A 1 94 ? 6.863 5.754 15.297 1 85.81 94 ILE A N 1
ATOM 775 C CA . ILE A 1 94 ? 5.816 5.551 14.297 1 85.81 94 ILE A CA 1
ATOM 776 C C . ILE A 1 94 ? 6.07 4.254 13.539 1 85.81 94 ILE A C 1
ATOM 778 O O . ILE A 1 94 ? 7.211 3.949 13.18 1 85.81 94 ILE A O 1
ATOM 782 N N . THR A 1 95 ? 5.035 3.504 13.391 1 91.06 95 THR A N 1
ATOM 783 C CA . THR A 1 95 ? 5.152 2.262 12.641 1 91.06 95 THR A CA 1
ATOM 784 C C . THR A 1 95 ? 4.277 2.307 11.391 1 91.06 95 THR A C 1
ATOM 786 O O . THR A 1 95 ? 3.111 2.699 11.453 1 91.06 95 THR A O 1
ATOM 789 N N . LEU A 1 96 ? 4.906 1.997 10.25 1 91.44 96 LEU A N 1
ATOM 790 C CA . LEU A 1 96 ? 4.203 1.887 8.977 1 91.44 96 LEU A CA 1
ATOM 791 C C . LEU A 1 96 ? 4.309 0.471 8.422 1 91.44 96 LEU A C 1
ATOM 793 O O . LEU A 1 96 ? 5.359 -0.162 8.516 1 91.44 96 LEU A O 1
ATOM 797 N N . GLN A 1 97 ? 3.176 -0.013 7.969 1 94.94 97 GLN A N 1
ATOM 798 C CA . GLN A 1 97 ? 3.186 -1.239 7.18 1 94.94 97 GLN A CA 1
ATOM 799 C C . GLN A 1 97 ? 3.037 -0.938 5.691 1 94.94 97 GLN A C 1
ATOM 801 O O . GLN A 1 97 ? 2.232 -0.088 5.301 1 94.94 97 GLN A O 1
ATOM 806 N N . GLY A 1 98 ? 3.824 -1.605 4.844 1 97.19 98 GLY A N 1
ATOM 807 C CA . GLY A 1 98 ? 3.766 -1.29 3.424 1 97.19 98 GLY A CA 1
ATOM 808 C C . GLY A 1 98 ? 4.148 -2.459 2.537 1 97.19 98 GLY A C 1
ATOM 809 O O . GLY A 1 98 ? 4.461 -3.545 3.031 1 97.19 98 GLY A O 1
ATOM 810 N N . CYS A 1 99 ? 3.963 -2.25 1.299 1 98.25 99 CYS A N 1
ATOM 811 C CA . CYS A 1 99 ? 4.316 -3.172 0.224 1 98.25 99 CYS A CA 1
ATOM 812 C C . CYS A 1 99 ? 5.008 -2.438 -0.919 1 98.25 99 CYS A C 1
ATOM 814 O O . CYS A 1 99 ? 4.605 -1.332 -1.286 1 98.25 99 CYS A O 1
ATOM 816 N N . SER A 1 100 ? 6.062 -3.031 -1.436 1 98.44 100 SER A N 1
ATOM 817 C CA . SER A 1 100 ? 6.785 -2.451 -2.562 1 98.44 100 SER A CA 1
ATOM 818 C C . SER A 1 100 ? 6.711 -3.352 -3.789 1 98.44 100 SER A C 1
ATOM 820 O O . SER A 1 100 ? 6.828 -4.574 -3.676 1 98.44 100 SER A O 1
ATOM 822 N N . HIS A 1 101 ? 6.438 -2.752 -4.887 1 98.44 101 HIS A N 1
ATOM 823 C CA . HIS A 1 101 ? 6.578 -3.395 -6.188 1 98.44 101 HIS A CA 1
ATOM 824 C C . HIS A 1 101 ? 7.871 -2.973 -6.875 1 98.44 101 HIS A C 1
ATOM 826 O O . HIS A 1 101 ? 8.117 -1.779 -7.07 1 98.44 101 HIS A O 1
ATOM 832 N N . LEU A 1 102 ? 8.695 -3.982 -7.234 1 98.5 102 LEU A N 1
ATOM 833 C CA . LEU A 1 102 ? 10.008 -3.686 -7.805 1 98.5 102 LEU A CA 1
ATOM 834 C C . LEU A 1 102 ? 10.172 -4.348 -9.164 1 98.5 102 LEU A C 1
ATOM 836 O O . LEU A 1 102 ? 9.688 -5.465 -9.383 1 98.5 102 LEU A O 1
ATOM 840 N N . GLN A 1 103 ? 10.836 -3.645 -10.031 1 98.31 103 GLN A N 1
ATOM 841 C CA . GLN A 1 103 ? 11.352 -4.203 -11.281 1 98.31 103 GLN A CA 1
ATOM 842 C C . GLN A 1 103 ? 12.859 -3.992 -11.398 1 98.31 103 GLN A C 1
ATOM 844 O O . GLN A 1 103 ? 13.367 -2.92 -11.07 1 98.31 103 GLN A O 1
ATOM 849 N N . TRP A 1 104 ? 13.531 -5.152 -11.812 1 98 104 TRP A N 1
ATOM 850 C CA . TRP A 1 104 ? 14.992 -5.062 -11.891 1 98 104 TRP A CA 1
ATOM 851 C C . TRP A 1 104 ? 15.523 -5.883 -13.062 1 98 104 TRP A C 1
ATOM 853 O O . TRP A 1 104 ? 14.82 -6.75 -13.586 1 98 104 TRP A O 1
ATOM 863 N N . ARG A 1 105 ? 16.641 -5.508 -13.555 1 95.31 105 ARG A N 1
ATOM 864 C CA . ARG A 1 105 ? 17.516 -6.328 -14.375 1 95.31 105 ARG A CA 1
ATOM 865 C C . ARG A 1 105 ? 18.781 -6.703 -13.609 1 95.31 105 ARG A C 1
ATOM 867 O O . ARG A 1 105 ? 18.766 -7.578 -12.742 1 95.31 105 ARG A O 1
ATOM 874 N N . ASP A 1 106 ? 19.734 -5.852 -13.633 1 94.81 106 ASP A N 1
ATOM 875 C CA . ASP A 1 106 ? 20.891 -6.004 -12.75 1 94.81 106 ASP A CA 1
ATOM 876 C C . ASP A 1 106 ? 20.688 -5.254 -11.438 1 94.81 106 ASP A C 1
ATOM 878 O O . ASP A 1 106 ? 21.109 -5.719 -10.375 1 94.81 106 ASP A O 1
ATOM 882 N N . ARG A 1 107 ? 20.062 -4.152 -11.578 1 97.94 107 ARG A N 1
ATOM 883 C CA . ARG A 1 107 ? 19.672 -3.301 -10.461 1 97.94 107 ARG A CA 1
ATOM 884 C C . ARG A 1 107 ? 18.219 -2.854 -10.594 1 97.94 107 ARG A C 1
ATOM 886 O O . ARG A 1 107 ? 17.609 -3.02 -11.648 1 97.94 107 ARG A O 1
ATOM 893 N N . VAL A 1 108 ? 17.688 -2.381 -9.547 1 98.69 108 VAL A N 1
ATOM 894 C CA . VAL A 1 108 ? 16.281 -1.975 -9.562 1 98.69 108 VAL A CA 1
ATOM 895 C C . VAL A 1 108 ? 16.125 -0.682 -10.359 1 98.69 108 VAL A C 1
ATOM 897 O O . VAL A 1 108 ? 16.828 0.3 -10.109 1 98.69 108 VAL A O 1
ATOM 900 N N . HIS A 1 109 ? 15.234 -0.711 -11.375 1 98.69 109 HIS A N 1
ATOM 901 C CA . HIS A 1 109 ? 15 0.495 -12.156 1 98.69 109 HIS A CA 1
ATOM 902 C C . HIS A 1 109 ? 13.602 1.048 -11.914 1 98.69 109 HIS A C 1
ATOM 904 O O . HIS A 1 109 ? 13.273 2.143 -12.383 1 98.69 109 HIS A O 1
ATOM 910 N N . PHE A 1 110 ? 12.758 0.33 -11.234 1 98.69 110 PHE A N 1
ATOM 911 C CA . PHE A 1 110 ? 11.414 0.761 -10.852 1 98.69 110 PHE A CA 1
ATOM 912 C C . PHE A 1 110 ? 11.078 0.292 -9.438 1 98.69 110 PHE A C 1
ATOM 914 O O . PHE A 1 110 ? 11.273 -0.878 -9.109 1 98.69 110 PHE A O 1
ATOM 921 N N . HIS A 1 111 ? 10.656 1.202 -8.539 1 98.75 111 HIS A N 1
ATOM 922 C CA . HIS A 1 111 ? 10.312 0.947 -7.148 1 98.75 111 HIS A CA 1
ATOM 923 C C . HIS A 1 111 ? 9.062 1.725 -6.738 1 98.75 111 HIS A C 1
ATOM 925 O O . HIS A 1 111 ? 9.102 2.951 -6.629 1 98.75 111 HIS A O 1
ATOM 931 N N . GLN A 1 112 ? 7.984 1.022 -6.582 1 98.5 112 GLN A N 1
ATOM 932 C CA . GLN A 1 112 ? 6.738 1.629 -6.125 1 98.5 112 GLN A CA 1
ATOM 933 C C . GLN A 1 112 ? 6.371 1.148 -4.723 1 98.5 112 GLN A C 1
ATOM 935 O O . GLN A 1 112 ? 6.16 -0.047 -4.508 1 98.5 112 GLN A O 1
ATOM 940 N N . ASP A 1 113 ? 6.285 2.074 -3.789 1 98 113 ASP A N 1
ATOM 941 C CA . ASP A 1 113 ? 5.879 1.764 -2.422 1 98 113 ASP A CA 1
ATOM 942 C C . ASP A 1 113 ? 4.398 2.066 -2.207 1 98 113 ASP A C 1
ATOM 944 O O . ASP A 1 113 ? 3.902 3.109 -2.639 1 98 113 ASP A O 1
ATOM 948 N N . TYR A 1 114 ? 3.746 1.154 -1.57 1 97 114 TYR A N 1
ATOM 949 C CA . TYR A 1 114 ? 2.379 1.34 -1.097 1 97 114 TYR A CA 1
ATOM 950 C C . TYR A 1 114 ? 2.322 1.332 0.426 1 97 114 TYR A C 1
ATOM 952 O O . TYR A 1 114 ? 2.699 0.344 1.062 1 97 114 TYR A O 1
ATOM 960 N N . PHE A 1 115 ? 1.889 2.361 1.03 1 94.12 115 PHE A N 1
ATOM 961 C CA . PHE A 1 115 ? 1.685 2.436 2.473 1 94.12 115 PHE A CA 1
ATOM 962 C C . PHE A 1 115 ? 0.738 3.576 2.828 1 94.12 115 PHE A C 1
ATOM 964 O O . PHE A 1 115 ? 0.473 4.449 2 1 94.12 115 PHE A O 1
ATOM 971 N N . ASP A 1 116 ? 0.2 3.553 4.027 1 89.81 116 ASP A N 1
ATOM 972 C CA . ASP A 1 116 ? -0.734 4.57 4.5 1 89.81 116 ASP A CA 1
ATOM 973 C C . ASP A 1 116 ? 0.009 5.758 5.109 1 89.81 116 ASP A C 1
ATOM 975 O O . ASP A 1 116 ? 0.401 5.715 6.281 1 89.81 116 ASP A O 1
ATOM 979 N N . ALA A 1 117 ? 0.072 6.789 4.371 1 81.88 117 ALA A N 1
ATOM 980 C CA . ALA A 1 117 ? 0.73 7.996 4.867 1 81.88 117 ALA A CA 1
ATOM 981 C C . ALA A 1 117 ? -0.177 8.766 5.824 1 81.88 117 ALA A C 1
ATOM 983 O O . ALA A 1 117 ? 0.282 9.648 6.551 1 81.88 117 ALA A O 1
ATOM 984 N N . GLY A 1 118 ? -1.431 8.398 5.82 1 75.81 118 GLY A N 1
ATOM 985 C CA . GLY A 1 118 ? -2.355 9 6.766 1 75.81 118 GLY A CA 1
ATOM 986 C C . GLY A 1 118 ? -1.948 8.805 8.211 1 75.81 118 GLY A C 1
ATOM 987 O O . GLY A 1 118 ? -2.158 9.688 9.047 1 75.81 118 GLY A O 1
ATOM 988 N N . ALA A 1 119 ? -1.361 7.641 8.453 1 69.62 119 ALA A N 1
ATOM 989 C CA . ALA A 1 119 ? -0.89 7.348 9.805 1 69.62 119 ALA A CA 1
ATOM 990 C C . ALA A 1 119 ? 0.081 8.422 10.289 1 69.62 119 ALA A C 1
ATOM 992 O O . ALA A 1 119 ? 0.157 8.703 11.484 1 69.62 119 ALA A O 1
ATOM 993 N N . LEU A 1 120 ? 0.78 9 9.406 1 68.81 120 LEU A N 1
ATOM 994 C CA . LEU A 1 120 ? 1.735 10.07 9.695 1 68.81 120 LEU A CA 1
ATOM 995 C C . LEU A 1 120 ? 1.017 11.383 9.961 1 68.81 120 LEU A C 1
ATOM 997 O O . LEU A 1 120 ? 1.476 12.195 10.773 1 68.81 120 LEU A O 1
ATOM 1001 N N . LEU A 1 121 ? -0.055 11.531 9.336 1 62.38 121 LEU A N 1
ATOM 1002 C CA . LEU A 1 121 ? -0.768 12.805 9.352 1 62.38 121 LEU A CA 1
ATOM 1003 C C . LEU A 1 121 ? -1.738 12.867 10.531 1 62.38 121 LEU A C 1
ATOM 1005 O O . LEU A 1 121 ? -1.965 13.938 11.094 1 62.38 121 LEU A O 1
ATOM 1009 N N . TYR A 1 122 ? -2.266 11.633 10.906 1 58.12 122 TYR A N 1
ATOM 1010 C CA . TYR A 1 122 ? -3.287 11.57 11.945 1 58.12 122 TYR A CA 1
ATOM 1011 C C . TYR A 1 122 ? -2.779 12.18 13.242 1 58.12 122 TYR A C 1
ATOM 1013 O O . TYR A 1 122 ? -3.537 12.82 13.977 1 58.12 122 TYR A O 1
ATOM 1021 N N . GLU A 1 123 ? -1.647 11.961 13.5 1 53.5 123 GLU A N 1
ATOM 1022 C CA . GLU A 1 123 ? -1.104 12.359 14.789 1 53.5 123 GLU A CA 1
ATOM 1023 C C . GLU A 1 123 ? -0.836 13.859 14.844 1 53.5 123 GLU A C 1
ATOM 1025 O O . GLU A 1 123 ? -0.77 14.445 15.93 1 53.5 123 GLU A O 1
ATOM 1030 N N . HIS A 1 124 ? -0.717 14.477 13.852 1 50.84 124 HIS A N 1
ATOM 1031 C CA . HIS A 1 124 ? -0.343 15.883 13.859 1 50.84 124 HIS A CA 1
ATOM 1032 C C . HIS A 1 124 ? -1.566 16.781 13.695 1 50.84 124 HIS A C 1
ATOM 1034 O O . HIS A 1 124 ? -1.458 18 13.773 1 50.84 124 HIS A O 1
ATOM 1040 N N . ILE A 1 125 ? -2.568 16.266 13.312 1 49 125 ILE A N 1
ATOM 1041 C CA . ILE A 1 125 ? -3.762 17.094 13.172 1 49 125 ILE A CA 1
ATOM 1042 C C . ILE A 1 125 ? -4.469 17.203 14.523 1 49 125 ILE A C 1
ATOM 1044 O O . ILE A 1 125 ? -4.914 16.203 15.086 1 49 125 ILE A O 1
ATOM 1048 N N . PRO A 1 126 ? -4.051 18.266 15.219 1 47.06 126 PRO A N 1
ATOM 1049 C CA . PRO A 1 126 ? -4.629 18.438 16.547 1 47.06 126 PRO A CA 1
ATOM 1050 C C . PRO A 1 126 ? -5.977 17.734 16.703 1 47.06 126 PRO A C 1
ATOM 1052 O O . PRO A 1 126 ? -6.254 17.156 17.766 1 47.06 126 PRO A O 1
ATOM 1055 N N . VAL A 1 127 ? -7.062 18.281 16.156 1 42.28 127 VAL A N 1
ATOM 1056 C CA . VAL A 1 127 ? -8.43 17.844 16.422 1 42.28 127 VAL A CA 1
ATOM 1057 C C . VAL A 1 127 ? -8.727 16.547 15.664 1 42.28 127 VAL A C 1
ATOM 1059 O O . VAL A 1 127 ? -9.859 16.344 15.219 1 42.28 127 VAL A O 1
ATOM 1062 N N . MET A 1 128 ? -7.84 15.922 15.25 1 46.91 128 MET A N 1
ATOM 1063 C CA . MET A 1 128 ? -7.996 14.812 14.32 1 46.91 128 MET A CA 1
ATOM 1064 C C . MET A 1 128 ? -8.711 13.633 14.984 1 46.91 128 MET A C 1
ATOM 1066 O O . MET A 1 128 ? -9.32 12.812 14.297 1 46.91 128 MET A O 1
ATOM 1070 N N . GLY A 1 129 ? -8.438 13.5 16.234 1 47.38 129 GLY A N 1
ATOM 1071 C CA . GLY A 1 129 ? -9.258 12.445 16.812 1 47.38 129 GLY A CA 1
ATOM 1072 C C . GLY A 1 129 ? -10.719 12.531 16.391 1 47.38 129 GLY A C 1
ATOM 1073 O O . GLY A 1 129 ? -11.344 11.516 16.109 1 47.38 129 GLY A O 1
ATOM 1074 N N . GLY A 1 130 ? -11.055 13.781 16.438 1 45.97 130 GLY A N 1
ATOM 1075 C CA . GLY A 1 130 ? -12.422 14.016 16 1 45.97 130 GLY A CA 1
ATOM 1076 C C . GLY A 1 130 ? -12.617 13.766 14.516 1 45.97 130 GLY A C 1
ATOM 1077 O O . GLY A 1 130 ? -13.625 13.18 14.109 1 45.97 130 GLY A O 1
ATOM 1078 N N . ALA A 1 131 ? -11.695 14.148 13.789 1 48.69 131 ALA A N 1
ATOM 1079 C CA . ALA A 1 131 ? -11.82 14 12.336 1 48.69 131 ALA A CA 1
ATOM 1080 C C . ALA A 1 131 ? -11.727 12.539 11.922 1 48.69 131 ALA A C 1
ATOM 1082 O O . ALA A 1 131 ? -12.469 12.086 11.047 1 48.69 131 ALA A O 1
ATOM 1083 N N . ILE A 1 132 ? -10.898 11.789 12.57 1 51.62 132 ILE A N 1
ATOM 1084 C CA . ILE A 1 132 ? -10.789 10.367 12.266 1 51.62 132 ILE A CA 1
ATOM 1085 C C . ILE A 1 132 ? -12.078 9.648 12.672 1 51.62 132 ILE A C 1
ATOM 1087 O O . ILE A 1 132 ? -12.594 8.828 11.914 1 51.62 132 ILE A O 1
ATOM 1091 N N . ARG A 1 133 ? -12.5 10.039 13.938 1 53.44 133 ARG A N 1
ATOM 1092 C CA . ARG A 1 133 ? -13.773 9.484 14.375 1 53.44 133 ARG A CA 1
ATOM 1093 C C . ARG A 1 133 ? -14.898 9.875 13.438 1 53.44 133 ARG A C 1
ATOM 1095 O O . ARG A 1 133 ? -15.766 9.062 13.117 1 53.44 133 ARG A O 1
ATOM 1102 N N . TRP A 1 134 ? -14.812 11.062 13.008 1 46.69 134 TRP A N 1
ATOM 1103 C CA . TRP A 1 134 ? -15.789 11.562 12.039 1 46.69 134 TRP A CA 1
ATOM 1104 C C . TRP A 1 134 ? -15.648 10.836 10.703 1 46.69 134 TRP A C 1
ATOM 1106 O O . TRP A 1 134 ? -16.641 10.398 10.125 1 46.69 134 TRP A O 1
ATOM 1116 N N . LEU A 1 135 ? -14.461 10.672 10.227 1 51.59 135 LEU A N 1
ATOM 1117 C CA . LEU A 1 135 ? -14.242 10 8.953 1 51.59 135 LEU A CA 1
ATOM 1118 C C . LEU A 1 135 ? -14.656 8.539 9.031 1 51.59 135 LEU A C 1
ATOM 1120 O O . LEU A 1 135 ? -15.297 8.016 8.109 1 51.59 135 LEU A O 1
ATOM 1124 N N . LYS A 1 136 ? -14.18 7.895 10.086 1 54.59 136 LYS A N 1
ATOM 1125 C CA . LYS A 1 136 ? -14.633 6.527 10.32 1 54.59 136 LYS A CA 1
ATOM 1126 C C . LYS A 1 136 ? -16.156 6.465 10.406 1 54.59 136 LYS A C 1
ATOM 1128 O O . LYS A 1 136 ? -16.781 5.523 9.898 1 54.59 136 LYS A O 1
ATOM 1133 N N . GLY A 1 137 ? -16.688 7.48 11.031 1 50.59 137 GLY A N 1
ATOM 1134 C CA . GLY A 1 137 ? -18.125 7.602 11.117 1 50.59 137 GLY A CA 1
ATOM 1135 C C . GLY A 1 137 ? -18.781 7.875 9.781 1 50.59 137 GLY A C 1
ATOM 1136 O O . GLY A 1 137 ? -19.906 7.41 9.523 1 50.59 137 GLY A O 1
ATOM 1137 N N . ARG A 1 138 ? -18.109 8.602 9 1 49.38 138 ARG A N 1
ATOM 1138 C CA . ARG A 1 138 ? -18.688 8.914 7.695 1 49.38 138 ARG A CA 1
ATOM 1139 C C . ARG A 1 138 ? -18.5 7.762 6.715 1 49.38 138 ARG A C 1
ATOM 1141 O O . ARG A 1 138 ? -19.312 7.555 5.82 1 49.38 138 ARG A O 1
ATOM 1148 N N . LEU A 1 139 ? -17.406 7.094 6.816 1 49.47 139 LEU A N 1
ATOM 1149 C CA . LEU A 1 139 ? -17.219 5.977 5.895 1 49.47 139 LEU A CA 1
ATOM 1150 C C . LEU A 1 139 ? -18.016 4.758 6.336 1 49.47 139 LEU A C 1
ATOM 1152 O O . LEU A 1 139 ? -18.312 3.881 5.523 1 49.47 139 LEU A O 1
ATOM 1156 N N . ALA A 1 140 ? -18.359 4.703 7.629 1 46.66 140 ALA A N 1
ATOM 1157 C CA . ALA A 1 140 ? -19.219 3.643 8.133 1 46.66 140 ALA A CA 1
ATOM 1158 C C . ALA A 1 140 ? -20.672 3.859 7.676 1 46.66 140 ALA A C 1
ATOM 1160 O O . ALA A 1 140 ? -21.109 5 7.5 1 46.66 140 ALA A O 1
ATOM 1161 N N . MET B 1 1 ? 0.827 -14.891 -14.828 1 63.44 1 MET B N 1
ATOM 1162 C CA . MET B 1 1 ? -0.518 -14.422 -14.516 1 63.44 1 MET B CA 1
ATOM 1163 C C . MET B 1 1 ? -1.423 -15.578 -14.117 1 63.44 1 MET B C 1
ATOM 1165 O O . MET B 1 1 ? -1.396 -16.641 -14.75 1 63.44 1 MET B O 1
ATOM 1169 N N . SER B 1 2 ? -1.89 -15.539 -12.828 1 81.25 2 SER B N 1
ATOM 1170 C CA . SER B 1 2 ? -2.713 -16.641 -12.336 1 81.25 2 SER B CA 1
ATOM 1171 C C . SER B 1 2 ? -4.16 -16.5 -12.789 1 81.25 2 SER B C 1
ATOM 1173 O O . SER B 1 2 ? -4.727 -15.398 -12.734 1 81.25 2 SER B O 1
ATOM 1175 N N . ALA B 1 3 ? -4.684 -17.562 -13.414 1 89.25 3 ALA B N 1
ATOM 1176 C CA . ALA B 1 3 ? -6.078 -17.594 -13.852 1 89.25 3 ALA B CA 1
ATOM 1177 C C . ALA B 1 3 ? -7.023 -17.297 -12.688 1 89.25 3 ALA B C 1
ATOM 1179 O O . ALA B 1 3 ? -8.023 -16.594 -12.859 1 89.25 3 ALA B O 1
ATOM 1180 N N . TYR B 1 4 ? -6.664 -17.766 -11.594 1 94.62 4 TYR B N 1
ATOM 1181 C CA . TYR B 1 4 ? -7.516 -17.562 -10.43 1 94.62 4 TYR B CA 1
ATOM 1182 C C . TYR B 1 4 ? -7.574 -16.078 -10.047 1 94.62 4 TYR B C 1
ATOM 1184 O O . TYR B 1 4 ? -8.656 -15.531 -9.859 1 94.62 4 TYR B O 1
ATOM 1192 N N . LEU B 1 5 ? -6.441 -15.438 -9.906 1 94.94 5 LEU B N 1
ATOM 1193 C CA . LEU B 1 5 ? -6.375 -14.047 -9.492 1 94.94 5 LEU B CA 1
ATOM 1194 C C . LEU B 1 5 ? -7.059 -13.141 -10.508 1 94.94 5 LEU B C 1
ATOM 1196 O O . LEU B 1 5 ? -7.688 -12.141 -10.133 1 94.94 5 LEU B O 1
ATOM 1200 N N . GLN B 1 6 ? -6.855 -13.469 -11.75 1 95.31 6 GLN B N 1
ATOM 1201 C CA . GLN B 1 6 ? -7.516 -12.688 -12.789 1 95.31 6 GLN B CA 1
ATOM 1202 C C . GLN B 1 6 ? -9.031 -12.773 -12.656 1 95.31 6 GLN B C 1
ATOM 1204 O O . GLN B 1 6 ? -9.727 -11.75 -12.734 1 95.31 6 GLN B O 1
ATOM 1209 N N . LYS B 1 7 ? -9.5 -13.953 -12.453 1 96.25 7 LYS B N 1
ATOM 1210 C CA . LYS B 1 7 ? -10.938 -14.148 -12.281 1 96.25 7 LYS B CA 1
ATOM 1211 C C . LYS B 1 7 ? -11.438 -13.461 -11.008 1 96.25 7 LYS B C 1
ATOM 1213 O O . LYS B 1 7 ? -12.5 -12.844 -11 1 96.25 7 LYS B O 1
ATOM 1218 N N . PHE B 1 8 ? -10.664 -13.648 -9.945 1 97.5 8 PHE B N 1
ATOM 1219 C CA . PHE B 1 8 ? -11 -12.977 -8.695 1 97.5 8 PHE B CA 1
ATOM 1220 C C . PHE B 1 8 ? -11.125 -11.469 -8.906 1 97.5 8 PHE B C 1
ATOM 1222 O O . PHE B 1 8 ? -12.117 -10.867 -8.492 1 97.5 8 PHE B O 1
ATOM 1229 N N . ALA B 1 9 ? -10.109 -10.852 -9.562 1 97.31 9 ALA B N 1
ATOM 1230 C CA . ALA B 1 9 ? -10.086 -9.414 -9.812 1 97.31 9 ALA B CA 1
ATOM 1231 C C . ALA B 1 9 ? -11.297 -8.984 -10.648 1 97.31 9 ALA B C 1
ATOM 1233 O O . ALA B 1 9 ? -11.938 -7.973 -10.352 1 97.31 9 ALA B O 1
ATOM 1234 N N . GLU B 1 10 ? -11.602 -9.727 -11.648 1 96.5 10 GLU B N 1
ATOM 1235 C CA . GLU B 1 10 ? -12.734 -9.438 -12.523 1 96.5 10 GLU B CA 1
ATOM 1236 C C . GLU B 1 10 ? -14.055 -9.508 -11.75 1 96.5 10 GLU B C 1
ATOM 1238 O O . GLU B 1 10 ? -14.898 -8.617 -11.883 1 96.5 10 GLU B O 1
ATOM 1243 N N . ASP B 1 11 ? -14.234 -10.578 -10.977 1 97.06 11 ASP B N 1
ATOM 1244 C CA . ASP B 1 11 ? -15.438 -10.727 -10.172 1 97.06 11 ASP B CA 1
ATOM 1245 C C . ASP B 1 11 ? -15.547 -9.617 -9.125 1 97.06 11 ASP B C 1
ATOM 1247 O O . ASP B 1 11 ? -16.625 -9.062 -8.906 1 97.06 11 ASP B O 1
ATOM 1251 N N . PHE B 1 12 ? -14.469 -9.328 -8.508 1 97.62 12 PHE B N 1
ATOM 1252 C CA . PHE B 1 12 ? -14.438 -8.273 -7.504 1 97.62 12 PHE B CA 1
ATOM 1253 C C . PHE B 1 12 ? -14.844 -6.938 -8.109 1 97.62 12 PHE B C 1
ATOM 1255 O O . PHE B 1 12 ? -15.586 -6.168 -7.488 1 97.62 12 PHE B O 1
ATOM 1262 N N . ALA B 1 13 ? -14.391 -6.633 -9.305 1 96.19 13 ALA B N 1
ATOM 1263 C CA . ALA B 1 13 ? -14.641 -5.363 -9.984 1 96.19 13 ALA B CA 1
ATOM 1264 C C . ALA B 1 13 ? -16.125 -5.211 -10.32 1 96.19 13 ALA B C 1
ATOM 1266 O O . ALA B 1 13 ? -16.594 -4.105 -10.602 1 96.19 13 ALA B O 1
ATOM 1267 N N . THR B 1 14 ? -16.875 -6.27 -10.289 1 95.44 14 THR B N 1
ATOM 1268 C CA . THR B 1 14 ? -18.297 -6.219 -10.641 1 95.44 14 THR B CA 1
ATOM 1269 C C . THR B 1 14 ? -19.156 -6.102 -9.383 1 95.44 14 THR B C 1
ATOM 1271 O O . THR B 1 14 ? -20.375 -5.961 -9.477 1 95.44 14 THR B O 1
ATOM 1274 N N . LEU B 1 15 ? -18.5 -6.148 -8.281 1 94.56 15 LEU B N 1
ATOM 1275 C CA . LEU B 1 15 ? -19.25 -6.043 -7.027 1 94.56 15 LEU B CA 1
ATOM 1276 C C . LEU B 1 15 ? -19.922 -4.684 -6.914 1 94.56 15 LEU B C 1
ATOM 1278 O O . LEU B 1 15 ? -19.328 -3.656 -7.25 1 94.56 15 LEU B O 1
ATOM 1282 N N . THR B 1 16 ? -21.156 -4.68 -6.492 1 93.56 16 THR B N 1
ATOM 1283 C CA . THR B 1 16 ? -21.953 -3.506 -6.145 1 93.56 16 THR B CA 1
ATOM 1284 C C . THR B 1 16 ? -22.766 -3.758 -4.883 1 93.56 16 THR B C 1
ATOM 1286 O O . THR B 1 16 ? -22.781 -4.875 -4.359 1 93.56 16 THR B O 1
ATOM 1289 N N . GLY B 1 17 ? -23.375 -2.68 -4.418 1 92.06 17 GLY B N 1
ATOM 1290 C CA . GLY B 1 17 ? -24.234 -2.826 -3.248 1 92.06 17 GLY B CA 1
ATOM 1291 C C . GLY B 1 17 ? -25.375 -3.805 -3.457 1 92.06 17 GLY B C 1
ATOM 1292 O O . GLY B 1 17 ? -25.875 -4.387 -2.498 1 92.06 17 GLY B O 1
ATOM 1293 N N . ASP B 1 18 ? -25.734 -4.109 -4.676 1 93.69 18 ASP B N 1
ATOM 1294 C CA . ASP B 1 18 ? -26.906 -4.906 -5.004 1 93.69 18 ASP B CA 1
ATOM 1295 C C . ASP B 1 18 ? -26.547 -6.375 -5.188 1 93.69 18 ASP B C 1
ATOM 1297 O O . ASP B 1 18 ? -27.422 -7.227 -5.355 1 93.69 18 ASP B O 1
ATOM 1301 N N . ASN B 1 19 ? -25.328 -6.68 -5.184 1 95.94 19 ASN B N 1
ATOM 1302 C CA . ASN B 1 19 ? -24.953 -8.062 -5.434 1 95.94 19 ASN B CA 1
ATOM 1303 C C . ASN B 1 19 ? -23.875 -8.539 -4.449 1 95.94 19 ASN B C 1
ATOM 1305 O O . ASN B 1 19 ? -22.953 -9.258 -4.824 1 95.94 19 ASN B O 1
ATOM 1309 N N . LEU B 1 20 ? -23.953 -8.195 -3.201 1 95.56 20 LEU B N 1
ATOM 1310 C CA . LEU B 1 20 ? -22.953 -8.5 -2.193 1 95.56 20 LEU B CA 1
ATOM 1311 C C . LEU B 1 20 ? -22.953 -9.984 -1.853 1 95.56 20 LEU B C 1
ATOM 1313 O O . LEU B 1 20 ? -22.016 -10.477 -1.216 1 95.56 20 LEU B O 1
ATOM 1317 N N . ASP B 1 21 ? -23.938 -10.727 -2.26 1 95.19 21 ASP B N 1
ATOM 1318 C CA . ASP B 1 21 ? -23.922 -12.172 -2.092 1 95.19 21 ASP B CA 1
ATOM 1319 C C . ASP B 1 21 ? -22.75 -12.805 -2.822 1 95.19 21 ASP B C 1
ATOM 1321 O O . ASP B 1 21 ? -22.297 -13.898 -2.457 1 95.19 21 ASP B O 1
ATOM 1325 N N . ALA B 1 22 ? -22.312 -12.125 -3.84 1 96.25 22 ALA B N 1
ATOM 1326 C CA . ALA B 1 22 ? -21.172 -12.609 -4.609 1 96.25 22 ALA B CA 1
ATOM 1327 C C . ALA B 1 22 ? -19.938 -12.734 -3.73 1 96.25 22 ALA B C 1
ATOM 1329 O O . ALA B 1 22 ? -18.984 -13.438 -4.078 1 96.25 22 ALA B O 1
ATOM 1330 N N . LEU B 1 23 ? -19.859 -12.039 -2.564 1 97.56 23 LEU B N 1
ATOM 1331 C CA . LEU B 1 23 ? -18.734 -12.117 -1.641 1 97.56 23 LEU B CA 1
ATOM 1332 C C . LEU B 1 23 ? -18.516 -13.555 -1.169 1 97.56 23 LEU B C 1
ATOM 1334 O O . LEU B 1 23 ? -17.391 -13.969 -0.907 1 97.56 23 LEU B O 1
ATOM 133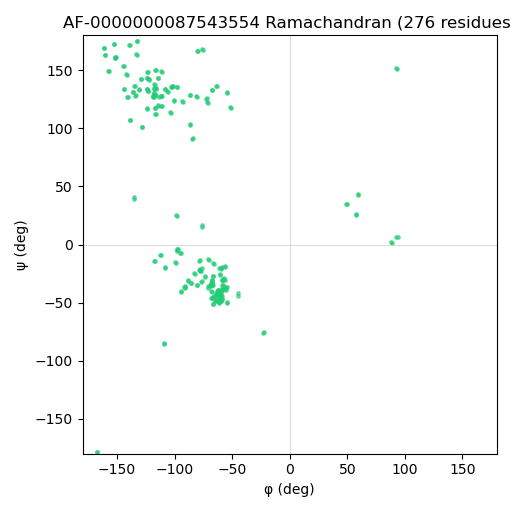8 N N . GLU B 1 24 ? -19.578 -14.305 -1.104 1 96.81 24 GLU B N 1
ATOM 1339 C CA . GLU B 1 24 ? -19.516 -15.688 -0.647 1 96.81 24 GLU B CA 1
ATOM 1340 C C . GLU B 1 24 ? -18.734 -16.562 -1.631 1 96.81 24 GLU B C 1
ATOM 1342 O O . GLU B 1 24 ? -18.156 -17.578 -1.246 1 96.81 24 GLU B O 1
ATOM 1347 N N . LYS B 1 25 ? -18.734 -16.172 -2.852 1 96.94 25 LYS B N 1
ATOM 1348 C CA . LYS B 1 25 ? -18 -16.891 -3.877 1 96.94 25 LYS B CA 1
ATOM 1349 C C . LYS B 1 25 ? -16.531 -16.484 -3.885 1 96.94 25 LYS B C 1
ATOM 1351 O O . LYS B 1 25 ? -15.664 -17.266 -4.293 1 96.94 25 LYS B O 1
ATOM 1356 N N . LEU B 1 26 ? -16.266 -15.344 -3.432 1 98 26 LEU B N 1
ATOM 1357 C CA . LEU B 1 26 ? -14.922 -14.781 -3.492 1 98 26 LEU B CA 1
ATOM 1358 C C . LEU B 1 26 ? -14.133 -15.125 -2.236 1 98 26 LEU B C 1
ATOM 1360 O O . LEU B 1 26 ? -12.93 -15.422 -2.314 1 98 26 LEU B O 1
ATOM 1364 N N . TYR B 1 27 ? -14.852 -15.148 -1.093 1 98.62 27 TYR B N 1
ATOM 1365 C CA . TYR B 1 27 ? -14.148 -15.258 0.184 1 98.62 27 TYR B CA 1
ATOM 1366 C C . TYR B 1 27 ? -14.641 -16.453 0.98 1 98.62 27 TYR B C 1
ATOM 1368 O O . TYR B 1 27 ? -15.82 -16.828 0.896 1 98.62 27 TYR B O 1
ATOM 1376 N N . SER B 1 28 ? -13.711 -17.016 1.761 1 98.25 28 SER B N 1
ATOM 1377 C CA . SER B 1 28 ? -14.078 -18.047 2.713 1 98.25 28 SER B CA 1
ATOM 1378 C C . SER B 1 28 ? -14.781 -17.469 3.932 1 98.25 28 SER B C 1
ATOM 1380 O O . SER B 1 28 ? -14.688 -16.266 4.188 1 98.25 28 SER B O 1
ATOM 1382 N N . GLU B 1 29 ? -15.367 -18.281 4.73 1 97.69 29 GLU B N 1
ATOM 1383 C CA . GLU B 1 29 ? -16.125 -17.844 5.902 1 97.69 29 GLU B CA 1
ATOM 1384 C C . GLU B 1 29 ? -15.203 -17.234 6.957 1 97.69 29 GLU B C 1
ATOM 1386 O O . GLU B 1 29 ? -15.602 -16.328 7.688 1 97.69 29 GLU B O 1
ATOM 1391 N N . ASP B 1 30 ? -13.977 -17.734 6.973 1 97.81 30 ASP B N 1
ATOM 1392 C CA . ASP B 1 30 ? -13.039 -17.297 8 1 97.81 30 ASP B CA 1
ATOM 1393 C C . ASP B 1 30 ? -12.102 -16.203 7.469 1 97.81 30 ASP B C 1
ATOM 1395 O O . ASP B 1 30 ? -10.969 -16.078 7.934 1 97.81 30 ASP B O 1
ATOM 1399 N N . ILE B 1 31 ? -12.508 -15.469 6.473 1 98.62 31 ILE B N 1
ATOM 1400 C CA . ILE B 1 31 ? -11.711 -14.43 5.828 1 98.62 31 ILE B CA 1
ATOM 1401 C C . ILE B 1 31 ? -11.211 -13.438 6.879 1 98.62 31 ILE B C 1
ATOM 1403 O O . ILE B 1 31 ? -11.961 -13.047 7.777 1 98.62 31 ILE B O 1
ATOM 1407 N N . ILE B 1 32 ? -9.953 -13.164 6.84 1 98.75 32 ILE B N 1
ATOM 1408 C CA . ILE B 1 32 ? -9.352 -12.023 7.52 1 98.75 32 ILE B CA 1
ATOM 1409 C C . ILE B 1 32 ? -9.047 -10.922 6.504 1 98.75 32 ILE B C 1
ATOM 1411 O O . ILE B 1 32 ? -8.211 -11.117 5.613 1 98.75 32 ILE B O 1
ATOM 1415 N N . PHE B 1 33 ? -9.758 -9.797 6.621 1 98.44 33 PHE B N 1
ATOM 1416 C CA . PHE B 1 33 ? -9.594 -8.648 5.73 1 98.44 33 PHE B CA 1
ATOM 1417 C C . PHE B 1 33 ? -9 -7.461 6.477 1 98.44 33 PHE B C 1
ATOM 1419 O O . PHE B 1 33 ? -9.508 -7.07 7.531 1 98.44 33 PHE B O 1
ATOM 1426 N N . ARG B 1 34 ? -7.887 -6.938 5.852 1 97.62 34 ARG B N 1
ATOM 1427 C CA . ARG B 1 34 ? -7.242 -5.781 6.465 1 97.62 34 ARG B CA 1
ATOM 1428 C C . ARG B 1 34 ? -6.992 -4.684 5.441 1 97.62 34 ARG B C 1
ATOM 1430 O O . ARG B 1 34 ? -6.602 -4.961 4.305 1 97.62 34 ARG B O 1
ATOM 1437 N N . ASP B 1 35 ? -7.332 -3.508 5.801 1 94.25 35 ASP B N 1
ATOM 1438 C CA . ASP B 1 35 ? -6.898 -2.316 5.078 1 94.25 35 ASP B CA 1
ATOM 1439 C C . ASP B 1 35 ? -6.379 -1.25 6.039 1 94.25 35 ASP B C 1
ATOM 1441 O O . ASP B 1 35 ? -6.312 -1.476 7.25 1 94.25 35 ASP B O 1
ATOM 1445 N N . PRO B 1 36 ? -5.855 -0.158 5.566 1 89.81 36 PRO B N 1
ATOM 1446 C CA . PRO B 1 36 ? -5.234 0.812 6.473 1 89.81 36 PRO B CA 1
ATOM 1447 C C . PRO B 1 36 ? -6.18 1.282 7.574 1 89.81 36 PRO B C 1
ATOM 1449 O O . PRO B 1 36 ? -5.73 1.66 8.656 1 89.81 36 PRO B O 1
ATOM 1452 N N . LEU B 1 37 ? -7.445 1.123 7.406 1 85 37 LEU B N 1
ATOM 1453 C CA . LEU B 1 37 ? -8.398 1.746 8.32 1 85 37 LEU B CA 1
ATOM 1454 C C . LEU B 1 37 ? -9.211 0.69 9.062 1 85 37 LEU B C 1
ATOM 1456 O O . LEU B 1 37 ? -9.844 0.988 10.078 1 85 37 LEU B O 1
ATOM 1460 N N . HIS B 1 38 ? -9.133 -0.524 8.547 1 90.75 38 HIS B N 1
ATOM 1461 C CA . HIS B 1 38 ? -10.039 -1.526 9.102 1 90.75 38 HIS B CA 1
ATOM 1462 C C . HIS B 1 38 ? -9.352 -2.885 9.211 1 90.75 38 HIS B C 1
ATOM 1464 O O . HIS B 1 38 ? -8.461 -3.203 8.422 1 90.75 38 HIS B O 1
ATOM 1470 N N . GLN B 1 39 ? -9.742 -3.598 10.227 1 95.56 39 GLN B N 1
ATOM 1471 C CA . GLN B 1 39 ? -9.516 -5.031 10.367 1 95.56 39 GLN B CA 1
ATOM 1472 C C . GLN B 1 39 ? -10.828 -5.777 10.578 1 95.56 39 GL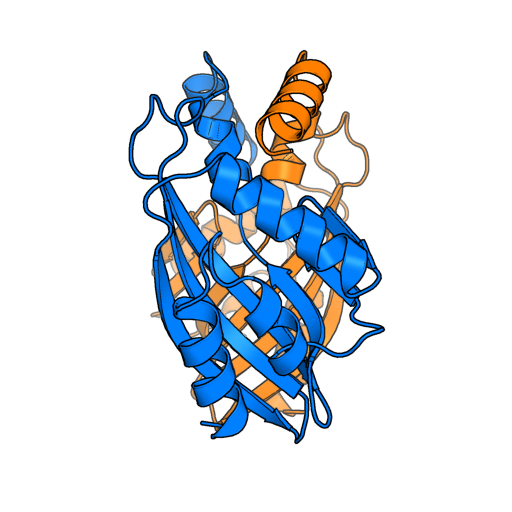N B C 1
ATOM 1474 O O . GLN B 1 39 ? -11.516 -5.555 11.578 1 95.56 39 GLN B O 1
ATOM 1479 N N . ILE B 1 40 ? -11.141 -6.645 9.625 1 97.62 40 ILE B N 1
ATOM 1480 C CA . ILE B 1 40 ? -12.438 -7.312 9.602 1 97.62 40 ILE B CA 1
ATOM 1481 C C . ILE B 1 40 ? -12.242 -8.828 9.609 1 97.62 40 ILE B C 1
ATOM 1483 O O . ILE B 1 40 ? -11.414 -9.352 8.859 1 97.62 40 ILE B O 1
ATOM 1487 N N . ARG B 1 41 ? -12.977 -9.453 10.484 1 98.25 41 ARG B N 1
ATOM 1488 C CA . ARG B 1 41 ? -12.906 -10.914 10.562 1 98.25 41 ARG B CA 1
ATOM 1489 C C . ARG B 1 41 ? -14.266 -11.539 10.266 1 98.25 41 ARG B C 1
ATOM 1491 O O . ARG B 1 41 ? -15.266 -11.188 10.883 1 98.25 41 ARG B O 1
ATOM 1498 N N . GLY B 1 42 ? -14.164 -12.453 9.328 1 98.38 42 GLY B N 1
ATOM 1499 C CA . GLY B 1 42 ? -15.375 -13.195 9.008 1 98.38 42 GLY B CA 1
ATOM 1500 C C . GLY B 1 42 ? -16.172 -12.586 7.871 1 98.38 42 GLY B C 1
ATOM 1501 O O . GLY B 1 42 ? -16.172 -11.367 7.691 1 98.38 42 GLY B O 1
ATOM 1502 N N . LEU B 1 43 ? -16.891 -13.508 7.176 1 98.12 43 LEU B N 1
ATOM 1503 C CA . LEU B 1 43 ? -17.625 -13.109 5.98 1 98.12 43 LEU B CA 1
ATOM 1504 C C . LEU B 1 43 ? -18.797 -12.203 6.336 1 98.12 43 LEU B C 1
ATOM 1506 O O . LEU B 1 43 ? -19.125 -11.273 5.598 1 98.12 43 LEU B O 1
ATOM 1510 N N . THR B 1 44 ? -19.438 -12.398 7.406 1 98 44 THR B N 1
ATOM 1511 C CA . THR B 1 44 ? -20.578 -11.594 7.828 1 98 44 THR B CA 1
ATOM 1512 C C . THR B 1 44 ? -20.172 -10.141 8.031 1 98 44 THR B C 1
ATOM 1514 O O . THR B 1 44 ? -20.812 -9.234 7.488 1 98 44 THR B O 1
ATOM 1517 N N . ASP B 1 45 ? -19.125 -9.961 8.75 1 97.94 45 ASP B N 1
ATOM 1518 C CA . ASP B 1 45 ? -18.656 -8.602 9.008 1 97.94 45 ASP B CA 1
ATOM 1519 C C . ASP B 1 45 ? -18.125 -7.949 7.738 1 97.94 45 ASP B C 1
ATOM 1521 O O . ASP B 1 45 ? -18.25 -6.738 7.551 1 97.94 45 ASP B O 1
ATOM 1525 N N . LEU B 1 46 ? -17.516 -8.766 6.898 1 98 46 LEU B N 1
ATOM 1526 C CA . LEU B 1 46 ? -17.016 -8.242 5.629 1 98 46 LEU B CA 1
ATOM 1527 C C . LEU B 1 46 ? -18.172 -7.754 4.766 1 98 46 LEU B C 1
ATOM 1529 O O . LEU B 1 46 ? -18.094 -6.688 4.148 1 98 46 LEU B O 1
ATOM 1533 N N . ARG B 1 47 ? -19.203 -8.508 4.773 1 97.38 47 ARG B N 1
ATOM 1534 C CA . ARG B 1 47 ? -20.391 -8.109 4.023 1 97.38 47 ARG B CA 1
ATOM 1535 C C . ARG B 1 47 ? -20.938 -6.785 4.547 1 97.38 47 ARG B C 1
ATOM 1537 O O . ARG B 1 47 ? -21.297 -5.906 3.762 1 97.38 47 ARG B O 1
ATOM 1544 N N . ALA B 1 48 ? -21 -6.664 5.82 1 96.56 48 ALA B N 1
ATOM 1545 C CA . ALA B 1 48 ? -21.484 -5.43 6.43 1 96.56 48 ALA B CA 1
ATOM 1546 C C . ALA B 1 48 ? -20.594 -4.246 6.039 1 96.56 48 ALA B C 1
ATOM 1548 O O . ALA B 1 48 ? -21.094 -3.152 5.77 1 96.56 48 ALA B O 1
ATOM 1549 N N . TYR B 1 49 ? -19.359 -4.488 6.023 1 95.69 49 TYR B N 1
ATOM 1550 C CA . TYR B 1 49 ? -18.406 -3.457 5.648 1 95.69 49 TYR B CA 1
ATOM 1551 C C . TYR B 1 49 ? -18.641 -2.992 4.215 1 95.69 49 TYR B C 1
ATOM 1553 O O . TYR B 1 49 ? -18.719 -1.79 3.953 1 95.69 49 TYR B O 1
ATOM 1561 N N . PHE B 1 50 ? -18.75 -3.934 3.297 1 96.12 50 PHE B N 1
ATOM 1562 C CA . PHE B 1 50 ? -18.953 -3.572 1.897 1 96.12 50 PHE B CA 1
ATOM 1563 C C . PHE B 1 50 ? -20.328 -2.938 1.692 1 96.12 50 PHE B C 1
ATOM 1565 O O . PHE B 1 50 ? -20.484 -2.053 0.848 1 96.12 50 PHE B O 1
ATOM 1572 N N . PHE B 1 51 ? -21.25 -3.373 2.453 1 95.25 51 PHE B N 1
ATOM 1573 C CA . PHE B 1 51 ? -22.562 -2.762 2.393 1 95.25 51 PHE B CA 1
ATOM 1574 C C . PHE B 1 51 ? -22.5 -1.278 2.73 1 95.25 51 PHE B C 1
ATOM 1576 O O . PHE B 1 51 ? -23.047 -0.443 2.006 1 95.25 51 PHE B O 1
ATOM 1583 N N . GLU B 1 52 ? -21.859 -0.969 3.785 1 92.56 52 GLU B N 1
ATOM 1584 C CA . GLU B 1 52 ? -21.688 0.424 4.191 1 92.56 52 GLU B CA 1
ATOM 1585 C C . GLU B 1 52 ? -20.906 1.216 3.152 1 92.56 52 GLU B C 1
ATOM 1587 O O . GLU B 1 52 ? -21.234 2.367 2.859 1 92.56 52 GLU B O 1
ATOM 1592 N N . LEU B 1 53 ? -19.875 0.576 2.625 1 90.88 53 LEU B N 1
ATOM 1593 C CA . LEU B 1 53 ? -19.047 1.223 1.618 1 90.88 53 LEU B CA 1
ATOM 1594 C C . LEU B 1 53 ? -19.875 1.631 0.406 1 90.88 53 LEU B C 1
ATOM 1596 O O . LEU B 1 53 ? -19.828 2.785 -0.023 1 90.88 53 LEU B O 1
ATOM 1600 N N . TYR B 1 54 ? -20.672 0.748 -0.069 1 92.94 54 TYR B N 1
ATOM 1601 C CA . TYR B 1 54 ? -21.453 0.993 -1.279 1 92.94 54 TYR B CA 1
ATOM 1602 C C . TYR B 1 54 ? -22.656 1.888 -0.987 1 92.94 54 TYR B C 1
ATOM 1604 O O . TYR B 1 54 ? -23.188 2.531 -1.892 1 92.94 54 TYR B O 1
ATOM 1612 N N . ALA B 1 55 ? -23.078 1.922 0.245 1 91.31 55 ALA B N 1
ATOM 1613 C CA . ALA B 1 55 ? -24.172 2.803 0.637 1 91.31 55 ALA B CA 1
ATOM 1614 C C . ALA B 1 55 ? -23.719 4.258 0.698 1 91.31 55 ALA B C 1
ATOM 1616 O O . ALA B 1 55 ? -24.5 5.176 0.463 1 91.31 55 ALA B O 1
ATOM 1617 N N . ASN B 1 56 ? -22.469 4.445 0.949 1 88.06 56 ASN B N 1
ATOM 1618 C CA . ASN B 1 56 ? -22 5.793 1.26 1 88.06 56 ASN B CA 1
ATOM 1619 C C . ASN B 1 56 ? -21.172 6.375 0.123 1 88.06 56 ASN B C 1
ATOM 1621 O O . ASN B 1 56 ? -20.953 7.586 0.059 1 88.06 56 ASN B O 1
ATOM 1625 N N . ALA B 1 57 ? -20.656 5.543 -0.726 1 88 57 ALA B N 1
ATOM 1626 C CA . ALA B 1 57 ? -19.828 5.992 -1.834 1 88 57 ALA B CA 1
ATOM 1627 C C . ALA B 1 57 ? -20.531 5.793 -3.172 1 88 57 ALA B C 1
ATOM 1629 O O . ALA B 1 57 ? -21.312 4.852 -3.336 1 88 57 ALA B O 1
ATOM 1630 N N . ASP B 1 58 ? -20.188 6.711 -4.074 1 91 58 ASP B N 1
ATOM 1631 C CA . ASP B 1 58 ? -20.797 6.66 -5.398 1 91 58 ASP B CA 1
ATOM 1632 C C . ASP B 1 58 ? -19.734 6.402 -6.477 1 91 58 ASP B C 1
ATOM 1634 O O . ASP B 1 58 ? -18.562 6.734 -6.297 1 91 58 ASP B O 1
ATOM 1638 N N . ASP B 1 59 ? -20.172 5.727 -7.57 1 93.31 59 ASP B N 1
ATOM 1639 C CA . ASP B 1 59 ? -19.375 5.551 -8.781 1 93.31 59 ASP B CA 1
ATOM 1640 C C . ASP B 1 59 ? -18.062 4.832 -8.477 1 93.31 59 ASP B C 1
ATOM 1642 O O . ASP B 1 59 ? -17 5.27 -8.914 1 93.31 59 ASP B O 1
ATOM 1646 N N . ILE B 1 60 ? -18.188 3.818 -7.672 1 94.69 60 ILE B N 1
ATOM 1647 C CA . ILE B 1 60 ? -17 3.031 -7.324 1 94.69 60 ILE B CA 1
ATOM 1648 C C . ILE B 1 60 ? -16.562 2.205 -8.531 1 94.69 60 ILE B C 1
ATOM 1650 O O . ILE B 1 60 ? -17.344 1.408 -9.062 1 94.69 60 ILE B O 1
ATOM 1654 N N . ARG B 1 61 ? -15.32 2.408 -8.953 1 95.75 61 ARG B N 1
ATOM 1655 C CA . ARG B 1 61 ? -14.766 1.684 -10.086 1 95.75 61 ARG B CA 1
ATOM 1656 C C . ARG B 1 61 ? -13.344 1.213 -9.797 1 95.75 61 ARG B C 1
ATOM 1658 O O . ARG B 1 61 ? -12.5 1.999 -9.359 1 95.75 61 ARG B O 1
ATOM 1665 N N . TYR B 1 62 ? -13.117 -0.068 -10.078 1 96.5 62 TYR B N 1
ATOM 1666 C CA . TYR B 1 62 ? -11.789 -0.652 -9.922 1 96.5 62 TYR B CA 1
ATOM 1667 C C . TYR B 1 62 ? -11.133 -0.882 -11.281 1 96.5 62 TYR B C 1
ATOM 1669 O O . TYR B 1 62 ? -11.773 -1.383 -12.203 1 96.5 62 TYR B O 1
ATOM 1677 N N . ALA B 1 63 ? -9.945 -0.477 -11.43 1 96.44 63 ALA B N 1
ATOM 1678 C CA . ALA B 1 63 ? -9.086 -0.875 -12.547 1 96.44 63 ALA B CA 1
ATOM 1679 C C . ALA B 1 63 ? -7.871 -1.65 -12.055 1 96.44 63 ALA B C 1
ATOM 1681 O O . ALA B 1 63 ? -7.047 -1.117 -11.305 1 96.44 63 ALA B O 1
ATOM 1682 N N . PHE B 1 64 ? -7.742 -2.91 -12.461 1 96.75 64 PHE B N 1
ATOM 1683 C CA . PHE B 1 64 ? -6.633 -3.742 -12.016 1 96.75 64 PHE B CA 1
ATOM 1684 C C . PHE B 1 64 ? -5.473 -3.672 -13.008 1 96.75 64 PHE B C 1
ATOM 1686 O O . PHE B 1 64 ? -5.652 -3.939 -14.195 1 96.75 64 PHE B O 1
ATOM 1693 N N . ALA B 1 65 ? -4.383 -3.297 -12.547 1 95.12 65 ALA B N 1
ATOM 1694 C CA . ALA B 1 65 ? -3.188 -3.154 -13.375 1 95.12 65 ALA B CA 1
ATOM 1695 C C . ALA B 1 65 ? -2.445 -4.48 -13.492 1 95.12 65 ALA B C 1
ATOM 1697 O O . ALA B 1 65 ? -1.79 -4.742 -14.508 1 95.12 65 ALA B O 1
ATOM 1698 N N . SER B 1 66 ? -2.504 -5.266 -12.445 1 95.38 66 SER B N 1
ATOM 1699 C CA . SER B 1 66 ? -1.822 -6.555 -12.492 1 95.38 66 SER B CA 1
ATOM 1700 C C . SER B 1 66 ? -2.422 -7.535 -11.484 1 95.38 66 SER B C 1
ATOM 1702 O O . SER B 1 66 ? -2.971 -7.121 -10.461 1 95.38 66 SER B O 1
ATOM 1704 N N . ALA B 1 67 ? -2.369 -8.773 -11.828 1 96.62 67 ALA B N 1
ATOM 1705 C CA . ALA B 1 67 ? -2.703 -9.93 -11 1 96.62 67 ALA B CA 1
ATOM 1706 C C . ALA B 1 67 ? -1.57 -10.953 -11 1 96.62 67 ALA B C 1
ATOM 1708 O O . ALA B 1 67 ? -1.458 -11.758 -11.93 1 96.62 67 ALA B O 1
ATOM 1709 N N . ASP B 1 68 ? -0.821 -10.914 -9.938 1 96.31 68 ASP B N 1
ATOM 1710 C CA . ASP B 1 68 ? 0.439 -11.648 -9.938 1 96.31 68 ASP B CA 1
ATOM 1711 C C . ASP B 1 68 ? 0.43 -12.75 -8.883 1 96.31 68 ASP B C 1
ATOM 1713 O O . ASP B 1 68 ? 0.441 -12.469 -7.68 1 96.31 68 ASP B O 1
ATOM 1717 N N . GLU B 1 69 ? 0.438 -13.93 -9.344 1 95.5 69 GLU B N 1
ATOM 1718 C CA . GLU B 1 69 ? 0.576 -15.055 -8.422 1 95.5 69 GLU B CA 1
ATOM 1719 C C . GLU B 1 69 ? 2.045 -15.367 -8.148 1 95.5 69 GLU B C 1
ATOM 1721 O O . GLU B 1 69 ? 2.844 -15.484 -9.078 1 95.5 69 GLU B O 1
ATOM 1726 N N . VAL B 1 70 ? 2.387 -15.445 -6.887 1 93.88 70 VAL B N 1
ATOM 1727 C CA . VAL B 1 70 ? 3.773 -15.695 -6.512 1 93.88 70 VAL B CA 1
ATOM 1728 C C . VAL B 1 70 ? 3.986 -17.188 -6.289 1 93.88 70 VAL B C 1
ATOM 1730 O O . VAL B 1 70 ? 5.051 -17.734 -6.609 1 93.88 70 VAL B O 1
ATOM 1733 N N . ARG B 1 71 ? 3.07 -17.859 -5.699 1 92.44 71 ARG B N 1
ATOM 1734 C CA . ARG B 1 71 ? 2.98 -19.297 -5.473 1 92.44 71 ARG B CA 1
ATOM 1735 C C . ARG B 1 71 ? 1.525 -19.75 -5.395 1 92.44 71 ARG B C 1
ATOM 1737 O O . ARG B 1 71 ? 0.62 -18.922 -5.266 1 92.44 71 ARG B O 1
ATOM 1744 N N . PRO B 1 72 ? 1.361 -21.016 -5.586 1 93.31 72 PRO B N 1
ATOM 1745 C CA . PRO B 1 72 ? -0.033 -21.453 -5.527 1 93.31 72 PRO B CA 1
ATOM 1746 C C . PRO B 1 72 ? -0.749 -20.984 -4.262 1 93.31 72 PRO B C 1
ATOM 1748 O O . PRO B 1 72 ? -0.284 -21.25 -3.15 1 93.31 72 PRO B O 1
ATOM 1751 N N . GLY B 1 73 ? -1.765 -20.203 -4.418 1 96.25 73 GLY B N 1
ATOM 1752 C CA . GLY B 1 73 ? -2.592 -19.781 -3.297 1 96.25 73 GLY B CA 1
ATOM 1753 C C . GLY B 1 73 ? -2.143 -18.469 -2.682 1 96.25 73 GLY B C 1
ATOM 1754 O O . GLY B 1 73 ? -2.582 -18.109 -1.59 1 96.25 73 GLY B O 1
ATOM 1755 N N . GLU B 1 74 ? -1.234 -17.844 -3.238 1 97 74 GLU B N 1
ATOM 1756 C CA . GLU B 1 74 ? -0.76 -16.547 -2.744 1 97 74 GLU B CA 1
ATOM 1757 C C . GLU B 1 74 ? -0.38 -15.625 -3.896 1 97 74 GLU B C 1
ATOM 1759 O O . GLU B 1 74 ? 0.27 -16.047 -4.852 1 97 74 GLU B O 1
ATOM 1764 N N . GLY B 1 75 ? -0.857 -14.336 -3.807 1 97.31 75 GLY B N 1
ATOM 1765 C CA . GLY B 1 75 ? -0.556 -13.414 -4.887 1 97.31 75 GLY B CA 1
ATOM 1766 C C . GLY B 1 75 ? -0.858 -11.969 -4.543 1 97.31 75 GLY B C 1
ATOM 1767 O O . GLY B 1 75 ? -1.189 -11.656 -3.396 1 97.31 75 GLY B O 1
ATOM 1768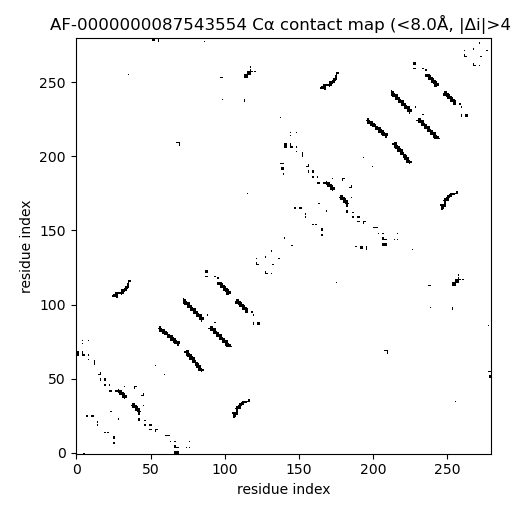 N N . TYR B 1 76 ? -0.613 -11.156 -5.531 1 98.12 76 TYR B N 1
ATOM 1769 C CA . TYR B 1 76 ? -0.756 -9.711 -5.379 1 98.12 76 TYR B CA 1
ATOM 1770 C C . TYR B 1 76 ? -1.607 -9.125 -6.496 1 98.12 76 TYR B C 1
ATOM 1772 O O . TYR B 1 76 ? -1.521 -9.562 -7.648 1 98.12 76 TYR B O 1
ATOM 1780 N N . LEU B 1 77 ? -2.406 -8.156 -6.168 1 98.12 77 LEU B N 1
ATOM 1781 C CA . LEU B 1 77 ? -3.158 -7.352 -7.121 1 98.12 77 LEU B CA 1
ATOM 1782 C C . LEU B 1 77 ? -2.756 -5.883 -7.023 1 98.12 77 LEU B C 1
ATOM 1784 O O . LEU B 1 77 ? -2.688 -5.324 -5.926 1 98.12 77 LEU B O 1
ATOM 1788 N N . ARG B 1 78 ? -2.408 -5.32 -8.078 1 98 78 ARG B N 1
ATOM 1789 C CA . ARG B 1 78 ? -2.25 -3.869 -8.141 1 98 78 ARG B CA 1
ATOM 1790 C C . ARG B 1 78 ? -3.445 -3.217 -8.828 1 98 78 ARG B C 1
ATOM 1792 O O . ARG B 1 78 ? -3.912 -3.699 -9.859 1 98 78 ARG B O 1
ATOM 1799 N N . TRP B 1 79 ? -3.889 -2.119 -8.203 1 97.81 79 TRP B N 1
ATOM 1800 C CA . TRP B 1 79 ? -5.152 -1.575 -8.695 1 97.81 79 TRP B CA 1
ATOM 1801 C C . TRP B 1 79 ? -5.227 -0.071 -8.453 1 97.81 79 TRP B C 1
ATOM 1803 O O . TRP B 1 79 ? -4.453 0.476 -7.66 1 97.81 79 TRP B O 1
ATOM 1813 N N . THR B 1 80 ? -6.117 0.552 -9.195 1 96.5 80 THR B N 1
ATOM 1814 C CA . THR B 1 80 ? -6.598 1.912 -8.969 1 96.5 80 THR B CA 1
ATOM 1815 C C . THR B 1 80 ? -8.094 1.921 -8.695 1 96.5 80 THR B C 1
ATOM 1817 O O . THR B 1 80 ? -8.859 1.223 -9.367 1 96.5 80 THR B O 1
ATOM 1820 N N . LEU B 1 81 ? -8.461 2.582 -7.668 1 95.25 81 LEU B N 1
ATOM 1821 C CA . LEU B 1 81 ? -9.859 2.746 -7.289 1 95.25 81 LEU B CA 1
ATOM 1822 C C . LEU B 1 81 ? -10.297 4.195 -7.465 1 95.25 81 LEU B C 1
ATOM 1824 O O . LEU B 1 81 ? -9.617 5.117 -7.023 1 95.25 81 LEU B O 1
ATOM 1828 N N . GLN B 1 82 ? -11.344 4.363 -8.141 1 93.94 82 GLN B N 1
ATOM 1829 C CA . GLN B 1 82 ? -11.977 5.668 -8.273 1 93.94 82 GLN B CA 1
ATOM 1830 C C . GLN B 1 82 ? -13.375 5.664 -7.668 1 93.94 82 GLN B C 1
ATOM 1832 O O . GLN B 1 82 ? -14.141 4.715 -7.867 1 93.94 82 GLN B O 1
ATOM 1837 N N . PHE B 1 83 ? -13.688 6.699 -6.957 1 91.94 83 PHE B N 1
ATOM 1838 C CA . PHE B 1 83 ? -15.016 6.805 -6.359 1 91.94 83 PHE B CA 1
ATOM 1839 C C . PHE B 1 83 ? -15.32 8.242 -5.98 1 91.94 83 PHE B C 1
ATOM 1841 O O . PHE B 1 83 ? -14.469 9.125 -6.105 1 91.94 83 PHE B O 1
ATOM 1848 N N . ARG B 1 84 ? -16.578 8.484 -5.648 1 89.44 84 ARG B N 1
ATOM 1849 C CA . ARG B 1 84 ? -17.031 9.773 -5.121 1 89.44 84 ARG B CA 1
ATOM 1850 C C . ARG B 1 84 ? -17.688 9.609 -3.758 1 89.44 84 ARG B C 1
ATOM 1852 O O . ARG B 1 84 ? -18.328 8.586 -3.49 1 89.44 84 ARG B O 1
ATOM 1859 N N . HIS B 1 85 ? -17.469 10.5 -2.953 1 82.44 85 HIS B N 1
ATOM 1860 C CA . HIS B 1 85 ? -18.109 10.555 -1.644 1 82.44 85 HIS B CA 1
ATOM 1861 C C . HIS B 1 85 ? -18.609 11.961 -1.336 1 82.44 85 HIS B C 1
ATOM 1863 O O . HIS B 1 85 ? -17.859 12.938 -1.457 1 82.44 85 HIS B O 1
ATOM 1869 N N . PRO B 1 86 ? -19.844 12.07 -0.98 1 77.31 86 PRO B N 1
ATOM 1870 C CA . PRO B 1 86 ? -20.453 13.391 -0.797 1 77.31 86 PRO B CA 1
ATOM 1871 C C . PRO B 1 86 ? -19.719 14.234 0.253 1 77.31 86 PRO B C 1
ATOM 1873 O O . PRO B 1 86 ? -19.688 15.461 0.149 1 77.31 86 PRO B O 1
ATOM 1876 N N . ARG B 1 87 ? -19.125 13.641 1.226 1 74.31 87 ARG B N 1
ATOM 1877 C CA . ARG B 1 87 ? -18.516 14.375 2.328 1 74.31 87 ARG B CA 1
ATOM 1878 C C . ARG B 1 87 ? -17.016 14.539 2.113 1 74.31 87 ARG B C 1
ATOM 1880 O O . ARG B 1 87 ? -16.328 15.172 2.92 1 74.31 87 ARG B O 1
ATOM 1887 N N . LEU B 1 88 ? -16.594 13.898 1.064 1 70.06 88 LEU B N 1
ATOM 1888 C CA . LEU B 1 88 ? -15.164 13.969 0.797 1 70.06 88 LEU B CA 1
ATOM 1889 C C . LEU B 1 88 ? -14.891 14.719 -0.506 1 70.06 88 LEU B C 1
ATOM 1891 O O . LEU B 1 88 ? -15.625 14.555 -1.483 1 70.06 88 LEU B O 1
ATOM 1895 N N . ALA B 1 89 ? -13.781 15.516 -0.521 1 72 89 ALA B N 1
ATOM 1896 C CA . ALA B 1 89 ? -13.297 16.219 -1.707 1 72 89 ALA B CA 1
ATOM 1897 C C . ALA B 1 89 ? -14.43 16.984 -2.387 1 72 89 ALA B C 1
ATOM 1899 O O . ALA B 1 89 ? -14.516 17.016 -3.617 1 72 89 ALA B O 1
ATOM 1900 N N . ARG B 1 90 ? -15.25 17.438 -1.538 1 73.62 90 ARG B N 1
ATOM 1901 C CA . ARG B 1 90 ? -16.359 18.25 -2.029 1 73.62 90 ARG B CA 1
ATOM 1902 C C . ARG B 1 90 ? -17.188 17.484 -3.051 1 73.62 90 ARG B C 1
ATOM 1904 O O . ARG B 1 90 ? -17.641 18.047 -4.047 1 73.62 90 ARG B O 1
ATOM 1911 N N . GLY B 1 91 ? -17.172 16.203 -2.965 1 76.81 91 GLY B N 1
ATOM 1912 C CA . GLY B 1 91 ? -18 15.367 -3.82 1 76.81 91 GLY B CA 1
ATOM 1913 C C . GLY B 1 91 ? -17.344 15.008 -5.133 1 76.81 91 GLY B C 1
ATOM 1914 O O . GLY B 1 91 ? -17.953 14.375 -5.992 1 76.81 91 GLY B O 1
ATOM 1915 N N . GLN B 1 92 ? -16.094 15.453 -5.309 1 81.94 92 GLN B N 1
ATOM 1916 C CA . GLN B 1 92 ? -15.359 15.141 -6.527 1 81.94 92 GLN B CA 1
ATOM 1917 C C . GLN B 1 92 ? -14.773 13.734 -6.473 1 81.94 92 GLN B C 1
ATOM 1919 O O . GLN B 1 92 ? -14.758 13.102 -5.41 1 81.94 92 GLN B O 1
ATOM 1924 N N . HIS B 1 93 ? -14.336 13.281 -7.672 1 87.88 93 HIS B N 1
ATOM 1925 C CA . HIS B 1 93 ? -13.758 11.945 -7.75 1 87.88 93 HIS B CA 1
ATOM 1926 C C . HIS B 1 93 ? -12.43 11.867 -6.996 1 87.88 93 HIS B C 1
ATOM 1928 O O . HIS B 1 93 ? -11.609 12.789 -7.086 1 87.88 93 HIS B O 1
ATOM 1934 N N . ILE B 1 94 ? -12.398 10.812 -6.242 1 86 94 ILE B N 1
ATOM 1935 C CA . ILE B 1 94 ? -11.164 10.477 -5.543 1 86 94 ILE B CA 1
ATOM 1936 C C . ILE B 1 94 ? -10.531 9.242 -6.172 1 86 94 ILE B C 1
ATOM 1938 O O . ILE B 1 94 ? -11.227 8.281 -6.516 1 86 94 ILE B O 1
ATOM 1942 N N . THR B 1 95 ? -9.258 9.336 -6.391 1 91.19 95 THR B N 1
ATOM 1943 C CA . THR B 1 95 ? -8.539 8.195 -6.941 1 91.19 95 THR B CA 1
ATOM 1944 C C . THR B 1 95 ? -7.504 7.676 -5.945 1 91.19 95 THR B C 1
ATOM 1946 O O . THR B 1 95 ? -6.75 8.453 -5.359 1 91.19 95 THR B O 1
ATOM 1949 N N . LEU B 1 96 ? -7.566 6.375 -5.699 1 91.44 96 LEU B N 1
ATOM 1950 C CA . LEU B 1 96 ? -6.594 5.688 -4.855 1 91.44 96 LEU B CA 1
ATOM 1951 C C . LEU B 1 96 ? -5.832 4.637 -5.652 1 91.44 96 LEU B C 1
ATOM 1953 O O . LEU B 1 96 ? -6.414 3.934 -6.48 1 91.44 96 LEU B O 1
ATOM 1957 N N . GLN B 1 97 ? -4.527 4.66 -5.469 1 94.94 97 GLN B N 1
ATOM 1958 C CA . GLN B 1 97 ? -3.721 3.549 -5.965 1 94.94 97 GLN B CA 1
ATOM 1959 C C . GLN B 1 97 ? -3.346 2.594 -4.832 1 94.94 97 GLN B C 1
ATOM 1961 O O . GLN B 1 97 ? -2.99 3.031 -3.736 1 94.94 97 GLN B O 1
ATOM 1966 N N . GLY B 1 98 ? -3.445 1.278 -5.07 1 97.19 98 GLY B N 1
ATOM 1967 C CA . GLY B 1 98 ? -3.172 0.342 -3.992 1 97.19 98 GLY B CA 1
ATOM 1968 C C . GLY B 1 98 ? -2.672 -1.004 -4.484 1 97.19 98 GLY B C 1
ATOM 1969 O O . GLY B 1 98 ? -2.531 -1.218 -5.688 1 97.19 98 GLY B O 1
ATOM 1970 N N . CYS B 1 99 ? -2.283 -1.773 -3.559 1 98.25 99 CYS B N 1
ATOM 1971 C CA . CYS B 1 99 ? -1.828 -3.148 -3.742 1 98.25 99 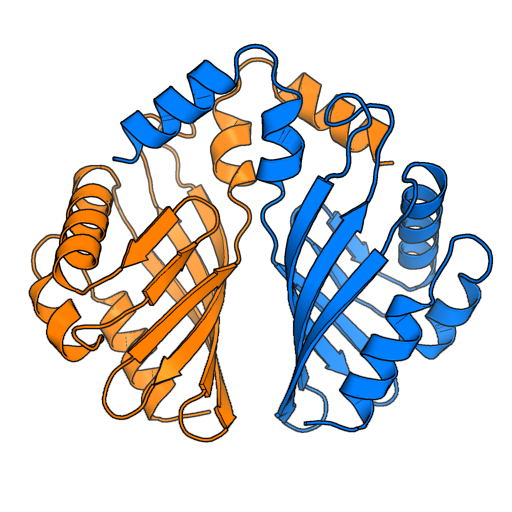CYS B CA 1
ATOM 1972 C C . CYS B 1 99 ? -2.453 -4.07 -2.705 1 98.25 99 CYS B C 1
ATOM 1974 O O . CYS B 1 99 ? -2.564 -3.709 -1.532 1 98.25 99 CYS B O 1
ATOM 1976 N N . SER B 1 100 ? -2.898 -5.238 -3.154 1 98.44 100 SER B N 1
ATOM 1977 C CA . SER B 1 100 ? -3.477 -6.23 -2.252 1 98.44 100 SER B CA 1
ATOM 1978 C C . SER B 1 100 ? -2.637 -7.5 -2.217 1 98.44 100 SER B C 1
ATOM 1980 O O . SER B 1 100 ? -2.16 -7.965 -3.256 1 98.44 100 SER B O 1
ATOM 1982 N N . HIS B 1 101 ? -2.412 -7.969 -1.052 1 98.44 101 HIS B N 1
ATOM 1983 C CA . HIS B 1 101 ? -1.859 -9.305 -0.835 1 98.44 101 HIS B CA 1
ATOM 1984 C C . HIS B 1 101 ? -2.951 -10.297 -0.465 1 98.44 101 HIS B C 1
ATOM 1986 O O . HIS B 1 101 ? -3.688 -10.086 0.502 1 98.44 101 HIS B O 1
ATOM 1992 N N . LEU B 1 102 ? -3.029 -11.391 -1.254 1 98.5 102 LEU B N 1
ATOM 1993 C CA . LEU B 1 102 ? -4.105 -12.359 -1.053 1 98.5 102 LEU B CA 1
ATOM 1994 C C . LEU B 1 102 ? -3.545 -13.758 -0.817 1 98.5 102 LEU B C 1
ATOM 1996 O O . LEU B 1 102 ? -2.537 -14.133 -1.42 1 98.5 102 LEU B O 1
ATOM 2000 N N . GLN B 1 103 ? -4.215 -14.461 0.036 1 98.31 103 GLN B N 1
ATOM 2001 C CA . GLN B 1 103 ? -4.027 -15.906 0.189 1 98.31 103 GLN B CA 1
ATOM 2002 C C . GLN B 1 103 ? -5.344 -16.656 0.01 1 98.31 103 GLN B C 1
ATOM 2004 O O . GLN B 1 103 ? -6.383 -16.219 0.512 1 98.31 103 GLN B O 1
ATOM 2009 N N . TRP B 1 104 ? -5.223 -17.781 -0.821 1 97.94 104 TRP B N 1
ATOM 2010 C CA . TRP B 1 104 ? -6.445 -18.516 -1.099 1 97.94 104 TRP B CA 1
ATOM 2011 C C . TRP B 1 104 ? -6.164 -20.016 -1.197 1 97.94 104 TRP B C 1
ATOM 2013 O O . TRP B 1 104 ? -5.016 -20.422 -1.372 1 97.94 104 TRP B O 1
ATOM 2023 N N . ARG B 1 105 ? -7.133 -20.781 -0.927 1 95.25 105 ARG B N 1
ATOM 2024 C CA . ARG B 1 105 ? -7.234 -22.188 -1.32 1 95.25 105 ARG B CA 1
ATOM 2025 C C . ARG B 1 105 ? -8.297 -22.375 -2.396 1 95.25 105 ARG B C 1
ATOM 2027 O O . ARG B 1 105 ? -8.078 -22.031 -3.561 1 95.25 105 ARG B O 1
ATOM 2034 N N . ASP B 1 106 ? -9.5 -22.531 -1.984 1 94.75 106 ASP B N 1
ATOM 2035 C CA . ASP B 1 106 ? -10.617 -22.484 -2.926 1 94.75 106 ASP B CA 1
ATOM 2036 C C . ASP B 1 106 ? -11.172 -21.062 -3.053 1 94.75 106 ASP B C 1
ATOM 2038 O O . ASP B 1 106 ? -11.578 -20.641 -4.137 1 94.75 106 ASP B O 1
ATOM 2042 N N . ARG B 1 107 ? -11.172 -20.422 -1.96 1 97.94 107 ARG B N 1
ATOM 2043 C CA . ARG B 1 107 ? -11.57 -19.031 -1.844 1 97.94 107 ARG B CA 1
ATOM 2044 C C . ARG B 1 107 ? -10.555 -18.234 -1.03 1 97.94 107 ARG B C 1
ATOM 2046 O O . ARG B 1 107 ? -9.68 -18.812 -0.38 1 97.94 107 ARG B O 1
ATOM 2053 N N . VAL B 1 108 ? -10.625 -16.969 -1.144 1 98.62 108 VAL B N 1
ATOM 2054 C CA . VAL B 1 108 ? -9.664 -16.125 -0.441 1 98.62 108 VAL B CA 1
ATOM 2055 C C . VAL B 1 108 ? -9.961 -16.141 1.058 1 98.62 108 VAL B C 1
ATOM 2057 O O . VAL B 1 108 ? -11.094 -15.891 1.477 1 98.62 108 VAL B O 1
ATOM 2060 N N . HIS B 1 109 ? -8.93 -16.484 1.865 1 98.69 109 HIS B N 1
ATOM 2061 C CA . HIS B 1 109 ? -9.117 -16.484 3.311 1 98.69 109 HIS B CA 1
ATOM 2062 C C . HIS B 1 109 ? -8.297 -15.391 3.979 1 98.69 109 HIS B C 1
ATOM 2064 O O . HIS B 1 109 ? -8.438 -15.148 5.18 1 98.69 109 HIS B O 1
ATOM 2070 N N . PHE B 1 110 ? -7.434 -14.734 3.275 1 98.69 110 PHE B N 1
ATOM 2071 C CA . PHE B 1 110 ? -6.645 -13.602 3.75 1 98.69 110 PHE B CA 1
ATOM 2072 C C . PHE B 1 110 ? -6.516 -12.539 2.668 1 98.69 110 PHE B C 1
ATOM 2074 O O . PHE B 1 110 ? -6.191 -12.852 1.52 1 98.69 110 PHE B O 1
ATOM 2081 N N . HIS B 1 111 ? -6.863 -11.266 2.961 1 98.75 111 HIS B N 1
ATOM 2082 C CA . HIS B 1 111 ? -6.828 -10.125 2.053 1 98.75 111 HIS B CA 1
ATOM 2083 C C . HIS B 1 111 ? -6.289 -8.875 2.752 1 98.75 111 HIS B C 1
ATOM 2085 O O . HIS B 1 111 ? -6.961 -8.312 3.617 1 98.75 111 HIS B O 1
ATOM 2091 N N . GLN B 1 112 ? -5.09 -8.5 2.422 1 98.5 112 GLN B N 1
ATOM 2092 C CA . GLN B 1 112 ? -4.477 -7.293 2.963 1 98.5 112 GLN B CA 1
ATOM 2093 C C . GLN B 1 112 ? -4.316 -6.227 1.882 1 98.5 112 GLN B C 1
ATOM 2095 O O . GLN B 1 112 ? -3.621 -6.445 0.889 1 98.5 112 GLN B O 1
ATOM 2100 N N . ASP B 1 113 ? -4.957 -5.09 2.088 1 98 113 ASP B N 1
ATOM 2101 C CA . ASP B 1 113 ? -4.836 -3.965 1.168 1 98 113 ASP B CA 1
ATOM 2102 C C . ASP B 1 113 ? -3.818 -2.945 1.679 1 98 113 ASP B C 1
ATOM 2104 O O . ASP B 1 113 ? -3.807 -2.613 2.865 1 98 113 ASP B O 1
ATOM 2108 N N . TYR B 1 114 ? -3 -2.5 0.782 1 96.94 114 TYR B N 1
ATOM 2109 C CA . TYR B 1 114 ? -2.088 -1.387 1.021 1 96.94 114 TYR B CA 1
ATOM 2110 C C . TYR B 1 114 ? -2.449 -0.189 0.152 1 96.94 114 TYR B C 1
ATOM 2112 O O . TYR B 1 114 ? -2.445 -0.283 -1.078 1 96.94 114 TYR B O 1
ATOM 2120 N N . PHE B 1 115 ? -2.768 0.907 0.715 1 94.19 115 PHE B N 1
ATOM 2121 C CA . PHE B 1 115 ? -3.027 2.148 -0.005 1 94.19 115 PHE B CA 1
ATOM 2122 C C . PHE B 1 115 ? -2.902 3.35 0.926 1 94.19 115 PHE B C 1
ATOM 2124 O O . PHE B 1 115 ? -2.889 3.195 2.148 1 94.19 115 PHE B O 1
ATOM 2131 N N . ASP B 1 116 ? -2.768 4.531 0.362 1 89.88 116 ASP B N 1
ATOM 2132 C CA . ASP B 1 116 ? -2.621 5.762 1.131 1 89.88 116 ASP B CA 1
ATOM 2133 C C . ASP B 1 116 ? -3.982 6.348 1.497 1 89.88 116 ASP B C 1
ATOM 2135 O O . ASP B 1 116 ? -4.605 7.039 0.688 1 89.88 116 ASP B O 1
ATOM 2139 N N . ALA B 1 117 ? -4.336 6.172 2.711 1 82.06 117 ALA B N 1
ATOM 2140 C CA . ALA B 1 117 ? -5.605 6.719 3.184 1 82.06 117 ALA B CA 1
ATOM 2141 C C . ALA B 1 117 ? -5.488 8.211 3.463 1 82.06 117 ALA B C 1
ATOM 2143 O O . ALA B 1 117 ? -6.496 8.906 3.605 1 82.06 117 ALA B O 1
ATOM 2144 N N . GLY B 1 118 ? -4.262 8.68 3.516 1 75.75 118 GLY B N 1
ATOM 2145 C CA . GLY B 1 118 ? -4.047 10.102 3.684 1 75.75 118 GLY B CA 1
ATOM 2146 C C . GLY B 1 118 ? -4.68 10.938 2.584 1 75.75 118 GLY B C 1
ATOM 2147 O O . GLY B 1 118 ? -5.164 12.039 2.834 1 75.75 118 GLY B O 1
ATOM 2148 N N . ALA B 1 119 ? -4.652 10.352 1.383 1 69.81 119 ALA B N 1
ATOM 2149 C CA . ALA B 1 119 ? -5.258 11.047 0.247 1 69.81 119 ALA B CA 1
ATOM 2150 C C . ALA B 1 119 ? -6.723 11.367 0.523 1 69.81 119 ALA B C 1
ATOM 2152 O O . ALA B 1 119 ? -7.25 12.367 0.02 1 69.81 119 ALA B O 1
ATOM 2153 N N . LEU B 1 120 ? -7.348 10.586 1.297 1 69.06 120 LEU B N 1
ATOM 2154 C CA . LEU B 1 120 ? -8.742 10.766 1.683 1 69.06 120 LEU B CA 1
ATOM 2155 C C . LEU B 1 120 ? -8.875 11.859 2.736 1 69.06 120 LEU B C 1
ATOM 2157 O O . LEU B 1 120 ? -9.875 12.586 2.762 1 69.06 120 LEU B O 1
ATOM 2161 N N . LEU B 1 121 ? -7.898 11.961 3.514 1 62.41 121 LEU B N 1
ATOM 2162 C CA . LEU B 1 121 ? -7.953 12.836 4.676 1 62.41 121 LEU B CA 1
ATOM 2163 C C . LEU B 1 121 ? -7.488 14.25 4.316 1 62.41 121 LEU B C 1
ATOM 2165 O O . LEU B 1 121 ? -7.984 15.227 4.879 1 62.41 121 LEU B O 1
ATOM 2169 N N . TYR B 1 122 ? -6.543 14.305 3.312 1 57.97 122 TYR B N 1
ATOM 2170 C CA . TYR B 1 122 ? -5.949 15.586 2.951 1 57.97 122 TYR B CA 1
ATOM 2171 C C . TYR B 1 122 ? -7.02 16.578 2.531 1 57.97 122 TYR B C 1
ATOM 2173 O O . TYR B 1 122 ? -6.91 17.781 2.814 1 57.97 122 TYR B O 1
ATOM 2181 N N . GLU B 1 123 ? -7.898 16.125 1.923 1 53.34 123 GLU B N 1
ATOM 2182 C CA . GLU B 1 123 ? -8.891 17.016 1.332 1 53.34 123 GLU B CA 1
ATOM 2183 C C . GLU B 1 123 ? -9.883 17.516 2.381 1 53.34 123 GLU B C 1
ATOM 2185 O O . GLU B 1 123 ? -10.516 18.562 2.201 1 53.34 123 GLU B O 1
ATOM 2190 N N . HIS B 1 124 ? -10.047 16.938 3.391 1 50.91 124 HIS B N 1
ATOM 2191 C CA . HIS B 1 124 ? -11.07 17.297 4.359 1 50.91 124 HIS B CA 1
ATOM 2192 C C . HIS B 1 124 ? -10.484 18.141 5.492 1 50.91 124 HIS B C 1
ATOM 2194 O O . HIS B 1 124 ? -11.219 18.625 6.352 1 50.91 124 HIS B O 1
ATOM 2200 N N . ILE B 1 125 ? -9.297 18.156 5.621 1 48.78 125 ILE B N 1
ATOM 2201 C CA . ILE B 1 125 ? -8.711 18.953 6.688 1 48.78 125 ILE B CA 1
ATOM 2202 C C . ILE B 1 125 ? -8.539 20.391 6.207 1 48.78 125 ILE B C 1
ATOM 2204 O O . ILE B 1 125 ? -7.801 20.656 5.258 1 48.78 125 ILE B O 1
ATOM 2208 N N . PRO B 1 126 ? -9.609 21.141 6.473 1 47.19 126 PRO B N 1
ATOM 2209 C CA . PRO B 1 126 ? -9.562 22.531 6.02 1 47.19 126 PRO B CA 1
ATOM 2210 C C . PRO B 1 126 ? -8.133 23.047 5.82 1 47.19 126 PRO B C 1
ATOM 2212 O O . PRO B 1 126 ? -7.863 23.766 4.859 1 47.19 126 PRO B O 1
ATOM 2215 N N . VAL B 1 127 ? -7.398 23.344 6.895 1 42.44 127 VAL B N 1
ATOM 2216 C CA . VAL B 1 127 ? -6.129 24.062 6.844 1 42.44 127 VAL B CA 1
ATOM 2217 C C . VAL B 1 127 ? -5.023 23.125 6.363 1 42.44 127 VAL B C 1
ATOM 2219 O O . VAL B 1 127 ? -3.863 23.266 6.758 1 42.44 127 VAL B O 1
ATOM 2222 N N . MET B 1 128 ? -5.312 22.109 5.863 1 46.88 128 MET B N 1
ATOM 2223 C CA . MET B 1 128 ? -4.352 21.047 5.566 1 46.88 128 MET B CA 1
ATOM 2224 C C . MET B 1 128 ? -3.391 21.469 4.465 1 46.88 128 MET B C 1
ATOM 2226 O O . MET B 1 128 ? -2.287 20.938 4.355 1 46.88 128 MET B O 1
ATOM 2230 N N . GLY B 1 129 ? -3.924 22.25 3.594 1 47.41 129 GLY B N 1
ATOM 2231 C CA . GLY B 1 129 ? -2.908 22.719 2.662 1 47.41 129 GLY B CA 1
ATOM 2232 C C . GLY B 1 129 ? -1.626 23.156 3.348 1 47.41 129 GLY B C 1
ATOM 2233 O O . GLY B 1 129 ? -0.529 22.859 2.871 1 47.41 129 GLY B O 1
ATOM 2234 N N . GLY B 1 130 ? -1.982 23.859 4.375 1 46.09 130 GLY B N 1
ATOM 2235 C CA . GLY B 1 130 ? -0.838 24.297 5.16 1 46.09 130 GLY B CA 1
ATOM 223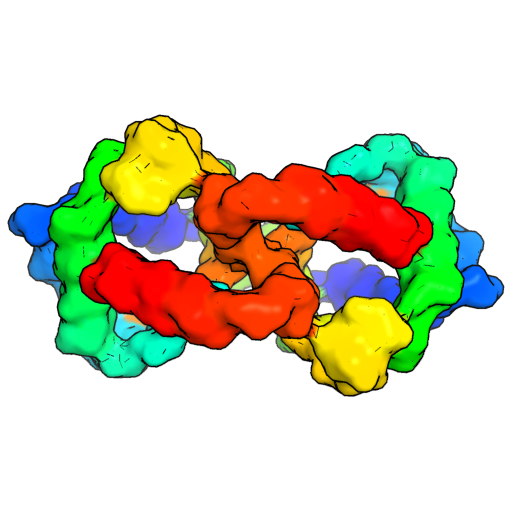6 C C . GLY B 1 130 ? -0.116 23.156 5.844 1 46.09 130 GLY B C 1
ATOM 2237 O O . GLY B 1 130 ? 1.116 23.125 5.879 1 46.09 130 GLY B O 1
ATOM 2238 N N . ALA B 1 131 ? -0.849 22.297 6.32 1 48.59 131 ALA B N 1
ATOM 2239 C CA . ALA B 1 131 ? -0.245 21.188 7.059 1 48.59 131 ALA B CA 1
ATOM 2240 C C . ALA B 1 131 ? 0.502 20.234 6.121 1 48.59 131 ALA B C 1
ATOM 2242 O O . ALA B 1 131 ? 1.588 19.75 6.449 1 48.59 131 ALA B O 1
ATOM 2243 N N . ILE B 1 132 ? 0.002 20.031 4.957 1 51.22 132 ILE B N 1
ATOM 2244 C CA . ILE B 1 132 ? 0.686 19.172 3.986 1 51.22 132 ILE B CA 1
ATOM 2245 C C . ILE B 1 132 ? 1.977 19.859 3.527 1 51.22 132 ILE B C 1
ATOM 2247 O O . ILE B 1 132 ? 3.025 19.219 3.439 1 51.22 132 ILE B O 1
ATOM 2251 N N . ARG B 1 133 ? 1.768 21.188 3.213 1 52.69 133 ARG B N 1
ATOM 2252 C CA . ARG B 1 133 ? 2.961 21.953 2.848 1 52.69 133 ARG B CA 1
ATOM 2253 C C . ARG B 1 133 ? 3.982 21.938 3.98 1 52.69 133 ARG B C 1
ATOM 2255 O O . ARG B 1 133 ? 5.184 21.797 3.738 1 52.69 133 ARG B O 1
ATOM 2262 N N . TRP B 1 134 ? 3.479 22.047 5.137 1 46.09 134 TRP B N 1
ATOM 2263 C CA . TRP B 1 134 ? 4.332 21.969 6.316 1 46.09 134 TRP B CA 1
ATOM 2264 C C . TRP B 1 134 ? 4.941 20.578 6.469 1 46.09 134 TRP B C 1
ATOM 2266 O O . TRP B 1 134 ? 6.145 20.453 6.711 1 46.09 134 TRP B O 1
ATOM 2276 N N . LEU B 1 135 ? 4.168 19.562 6.316 1 50.78 135 LEU B N 1
ATOM 2277 C CA . LEU B 1 135 ? 4.668 18.203 6.461 1 50.78 135 LEU B CA 1
ATOM 2278 C C . LEU B 1 135 ? 5.691 17.875 5.379 1 50.78 135 LEU B C 1
ATOM 2280 O O . LEU B 1 135 ? 6.73 17.281 5.66 1 50.78 135 LEU B O 1
ATOM 2284 N N . LYS B 1 136 ? 5.305 18.203 4.156 1 53.47 136 LYS B N 1
ATOM 2285 C CA . LYS B 1 136 ? 6.273 18.062 3.076 1 53.47 136 LYS B CA 1
ATOM 2286 C C . LYS B 1 136 ? 7.547 18.844 3.371 1 53.47 136 LYS B C 1
ATOM 2288 O O . LYS B 1 136 ? 8.648 18.391 3.08 1 53.47 136 LYS B O 1
ATOM 2293 N N . GLY B 1 137 ? 7.328 19.984 3.934 1 50.28 137 GLY B N 1
ATOM 2294 C CA . GLY B 1 137 ? 8.445 20.812 4.355 1 50.28 137 GLY B CA 1
ATOM 2295 C C . GLY B 1 137 ? 9.242 20.203 5.5 1 50.28 137 GLY B C 1
ATOM 2296 O O . GLY B 1 137 ? 10.461 20.375 5.574 1 50.28 137 GLY B O 1
ATOM 2297 N N . ARG B 1 138 ? 8.586 19.562 6.332 1 48.69 138 ARG B N 1
ATOM 2298 C CA . ARG B 1 138 ? 9.273 18.953 7.469 1 48.69 138 ARG B CA 1
ATOM 2299 C C . ARG B 1 138 ? 9.93 17.625 7.074 1 48.69 138 ARG B C 1
ATOM 2301 O O . ARG B 1 138 ? 10.953 17.25 7.641 1 48.69 138 ARG B O 1
ATOM 2308 N N . LEU B 1 139 ? 9.336 16.906 6.223 1 48.56 139 LEU B N 1
ATOM 2309 C CA . LEU B 1 139 ? 9.953 15.641 5.82 1 48.56 139 LEU B CA 1
ATOM 2310 C C . LEU B 1 139 ? 11.07 15.875 4.809 1 48.56 139 LEU B C 1
ATOM 2312 O O . LEU B 1 139 ? 11.961 15.039 4.652 1 48.56 139 LEU B O 1
ATOM 2316 N N . ALA B 1 140 ? 11.016 17.016 4.137 1 44.56 140 ALA B N 1
ATOM 2317 C CA . ALA B 1 140 ? 12.109 17.391 3.248 1 44.56 140 ALA B CA 1
ATOM 2318 C C . ALA B 1 140 ? 13.344 17.812 4.047 1 44.56 140 ALA B C 1
ATOM 2320 O O . ALA B 1 140 ? 13.219 18.344 5.148 1 44.56 140 ALA B O 1
#

Organism: NCBI:txid47879